Protein AF-A0A0W0WI19-F1 (afdb_monomer)

pLDDT: mean 70.34, std 19.77, range [25.14, 98.31]

Foldseek 3Di:
DAFDFDKFKAWFADDPVVCLVFFFAQAQAFAPVLLVLLVVLCVVAVVDPPHDLVVSLVSLVVCLVSCLVGGAVVSNVVSVPDDSVCVNVSSQCNNPPDDDPDPDDDDPVNCVVVCVRYDDDQDPNHWDKTAPDQVLNLCPPPDPDADAKDKDPKIKMWIFTGRDWAFLQLLLVLVVCVVVVHDPVVSLVVQCVVCVVDDPVSSVVNSVVSVVCCVVPPDDSVRSVLVPGRMTIHNTGGSLRTFWMWIKMKIWHQDPQQWIFMDMATDPDIGTSPNHPDDPVVSVVVVVVVNVVNVVRVVPPPPDRPDTDDPTDRPPDD

Structure (mmCIF, N/CA/C/O backbone):
data_AF-A0A0W0WI19-F1
#
_entry.id   AF-A0A0W0WI19-F1
#
loop_
_atom_site.group_PDB
_atom_site.id
_atom_site.type_symbol
_atom_site.label_atom_id
_atom_site.label_alt_id
_atom_site.label_comp_id
_atom_site.label_asym_id
_atom_site.label_entity_id
_atom_site.label_seq_id
_atom_site.pdbx_PDB_ins_code
_atom_site.Cartn_x
_atom_site.Cartn_y
_atom_site.Cartn_z
_atom_site.occupancy
_atom_site.B_iso_or_equiv
_atom_site.auth_seq_id
_atom_site.auth_comp_id
_atom_site.auth_asym_id
_atom_site.auth_atom_id
_atom_site.pdbx_PDB_model_num
ATOM 1 N N . MET A 1 1 ? 12.497 -6.699 8.004 1.00 54.16 1 MET A N 1
ATOM 2 C CA . MET A 1 1 ? 12.157 -5.312 8.391 1.00 54.16 1 MET A CA 1
ATOM 3 C C . MET A 1 1 ? 12.205 -5.223 9.913 1.00 54.16 1 MET A C 1
ATOM 5 O O . MET A 1 1 ? 12.587 -6.204 10.544 1.00 54.16 1 MET A O 1
ATOM 9 N N . SER A 1 2 ? 11.907 -4.073 10.526 1.00 56.44 2 SER A N 1
ATOM 10 C CA . SER A 1 2 ? 11.858 -3.987 11.992 1.00 56.44 2 SER A CA 1
ATOM 11 C C . SER A 1 2 ? 10.541 -4.562 12.517 1.00 56.44 2 SER A C 1
ATOM 1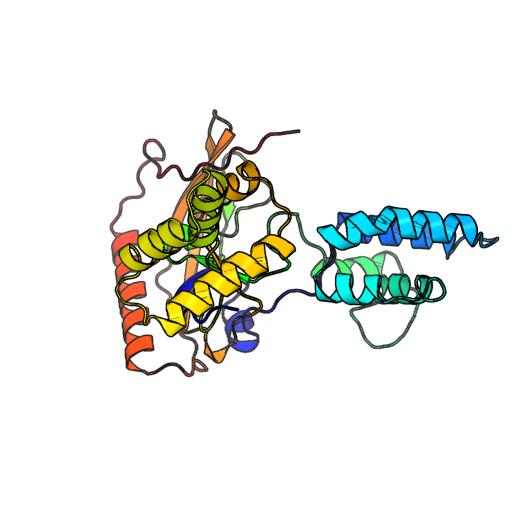3 O O . SER A 1 2 ? 9.507 -4.334 11.891 1.00 56.44 2 SER A O 1
ATOM 15 N N . PRO A 1 3 ? 10.528 -5.264 13.665 1.00 76.50 3 PRO A N 1
ATOM 16 C CA . PRO A 1 3 ? 9.284 -5.731 14.268 1.00 76.50 3 PRO A CA 1
ATOM 17 C C . PRO A 1 3 ? 8.463 -4.535 14.768 1.00 76.50 3 PRO A C 1
ATOM 19 O O . PRO A 1 3 ? 8.910 -3.826 15.668 1.00 76.50 3 PRO A O 1
ATOM 22 N N . ILE A 1 4 ? 7.269 -4.328 14.211 1.00 78.12 4 ILE A N 1
ATOM 23 C CA . ILE A 1 4 ? 6.364 -3.228 14.574 1.00 78.12 4 ILE A CA 1
ATOM 24 C C . ILE A 1 4 ? 5.328 -3.717 15.595 1.00 78.12 4 ILE A C 1
ATOM 26 O O . ILE A 1 4 ? 5.181 -3.115 16.657 1.00 78.12 4 ILE A O 1
ATOM 30 N N . GLY A 1 5 ? 4.636 -4.819 15.290 1.00 85.31 5 GLY A N 1
ATOM 31 C CA . GLY A 1 5 ? 3.654 -5.467 16.164 1.00 85.31 5 GLY A CA 1
ATOM 32 C C . GLY A 1 5 ? 2.483 -4.571 16.570 1.00 85.31 5 GLY A C 1
ATOM 33 O O . GLY A 1 5 ? 2.261 -4.362 17.764 1.00 85.31 5 GLY A O 1
ATOM 34 N N . ARG A 1 6 ? 1.745 -4.011 15.603 1.00 91.62 6 ARG A N 1
ATOM 35 C CA . ARG A 1 6 ? 0.620 -3.100 15.892 1.00 91.62 6 ARG A CA 1
ATOM 36 C C . ARG A 1 6 ? -0.498 -3.160 14.858 1.00 91.62 6 ARG A C 1
ATOM 38 O O . ARG A 1 6 ? -0.285 -3.587 13.731 1.00 91.62 6 ARG A O 1
ATOM 45 N N . ILE A 1 7 ? -1.652 -2.612 15.231 1.00 94.69 7 ILE A N 1
ATOM 46 C CA . ILE A 1 7 ? -2.745 -2.318 14.300 1.00 94.69 7 ILE A CA 1
ATOM 47 C C . ILE A 1 7 ? -2.439 -1.046 13.506 1.00 94.69 7 ILE A C 1
ATOM 49 O O . ILE A 1 7 ? -2.040 -0.022 14.077 1.00 94.69 7 ILE A O 1
ATOM 53 N N . CYS A 1 8 ? -2.663 -1.135 12.202 1.00 94.31 8 CYS A N 1
ATOM 54 C CA . CYS A 1 8 ? -2.553 -0.073 11.217 1.00 94.31 8 CYS A CA 1
ATOM 55 C C . CYS A 1 8 ? -3.766 -0.099 10.281 1.00 94.31 8 CYS A C 1
ATOM 57 O O . CYS A 1 8 ? -4.601 -1.006 10.336 1.00 94.31 8 CYS A O 1
ATOM 59 N N . PHE A 1 9 ? -3.857 0.910 9.421 1.00 94.25 9 PHE A N 1
ATOM 60 C CA . PHE A 1 9 ? -4.976 1.103 8.514 1.00 94.25 9 PHE A CA 1
ATOM 61 C C . PHE A 1 9 ? -4.490 1.365 7.098 1.00 94.25 9 PHE A C 1
ATOM 63 O O . PHE A 1 9 ? -3.544 2.123 6.898 1.00 94.25 9 PHE A O 1
ATOM 70 N N . ARG A 1 10 ? -5.153 0.774 6.109 1.00 92.25 10 ARG A N 1
ATOM 71 C CA . ARG A 1 10 ? -4.832 0.974 4.695 1.00 92.25 10 ARG A CA 1
ATOM 72 C C . ARG A 1 10 ? -6.083 1.312 3.912 1.00 92.25 10 ARG A C 1
ATOM 74 O O . ARG A 1 10 ? -7.044 0.554 3.943 1.00 92.25 10 ARG A O 1
ATOM 81 N N . GLY A 1 11 ? -6.050 2.423 3.194 1.00 89.94 11 GLY A N 1
ATOM 82 C CA . GLY A 1 11 ? -7.047 2.717 2.182 1.00 89.94 11 GLY A CA 1
ATOM 83 C C . GLY A 1 11 ? -6.732 1.985 0.874 1.00 89.94 11 GLY A C 1
ATOM 84 O O . GLY A 1 11 ? -5.582 1.990 0.440 1.00 89.94 11 GLY A O 1
ATOM 85 N N . ASP A 1 12 ? -7.717 1.328 0.265 1.00 89.00 12 ASP A N 1
ATOM 86 C CA . ASP A 1 12 ? -7.545 0.576 -0.988 1.00 89.00 12 ASP A CA 1
ATOM 87 C C . ASP A 1 12 ? -8.873 0.535 -1.770 1.00 89.00 12 ASP A C 1
ATOM 89 O O . ASP A 1 12 ? -9.957 0.684 -1.195 1.00 89.00 12 ASP A O 1
ATOM 93 N N . ASP A 1 13 ? -8.805 0.377 -3.087 1.00 86.38 13 ASP A N 1
ATOM 94 C CA . ASP A 1 13 ? -9.967 0.325 -3.984 1.00 86.38 13 ASP A CA 1
ATOM 95 C C . ASP A 1 13 ? -10.446 -1.112 -4.253 1.00 86.38 13 ASP A C 1
ATOM 97 O O . ASP A 1 13 ? -11.597 -1.342 -4.643 1.00 86.38 13 ASP A O 1
ATOM 101 N N . ARG A 1 14 ? -9.593 -2.106 -3.989 1.00 86.81 14 ARG A N 1
ATOM 102 C CA . ARG A 1 14 ? -9.942 -3.520 -4.127 1.00 86.81 14 ARG A CA 1
ATOM 103 C C . ARG A 1 14 ? -10.967 -3.923 -3.075 1.00 86.81 14 ARG A C 1
ATOM 105 O O . ARG A 1 14 ? -10.978 -3.420 -1.954 1.00 86.81 14 ARG A O 1
ATOM 112 N N . LYS A 1 15 ? -11.825 -4.878 -3.439 1.00 90.19 15 LYS A N 1
ATOM 113 C CA . LYS A 1 15 ? -12.908 -5.372 -2.579 1.00 90.19 15 LYS A CA 1
ATOM 114 C C . LYS A 1 15 ? -12.385 -6.281 -1.457 1.00 90.19 15 LYS A C 1
ATOM 116 O O . LYS A 1 15 ? -11.462 -7.062 -1.715 1.00 90.19 15 LYS A O 1
ATOM 121 N N . PRO A 1 16 ? -13.052 -6.310 -0.287 1.00 94.50 16 PRO A N 1
ATOM 122 C CA . PRO A 1 16 ? -12.628 -7.123 0.850 1.00 94.50 16 PRO A CA 1
ATOM 123 C C . PRO A 1 16 ? -12.493 -8.602 0.518 1.00 94.50 16 PRO A C 1
ATOM 125 O O . PRO A 1 16 ? -11.492 -9.209 0.859 1.00 94.50 16 PRO A O 1
ATOM 128 N N . LYS A 1 17 ? -13.422 -9.163 -0.266 1.00 91.50 17 LYS A N 1
ATOM 129 C CA . LYS A 1 17 ? -13.344 -10.558 -0.729 1.00 91.50 17 LYS A CA 1
ATOM 130 C C . LYS A 1 17 ? -12.025 -10.892 -1.441 1.00 91.50 17 LYS A C 1
ATOM 132 O O . LYS A 1 17 ? -11.540 -12.008 -1.324 1.00 91.50 17 LYS A O 1
ATOM 137 N N . THR A 1 18 ? -11.470 -9.958 -2.211 1.00 87.06 18 THR A N 1
ATOM 138 C CA . THR A 1 18 ? -10.184 -10.164 -2.885 1.00 87.06 18 THR A CA 1
ATOM 139 C C . THR A 1 18 ? -9.054 -10.098 -1.867 1.00 87.06 18 THR A C 1
ATOM 141 O O . THR A 1 18 ? -8.278 -11.039 -1.757 1.00 87.06 18 THR A O 1
ATOM 144 N N . ILE A 1 19 ? -9.012 -9.020 -1.085 1.00 91.50 19 ILE A N 1
ATOM 145 C CA . ILE A 1 19 ? -7.927 -8.740 -0.144 1.00 91.50 19 ILE A CA 1
ATOM 146 C C . ILE A 1 19 ? -7.860 -9.750 1.006 1.00 91.50 19 ILE A C 1
ATOM 148 O O . ILE A 1 19 ? -6.771 -10.160 1.385 1.00 91.50 19 ILE A O 1
ATOM 152 N N . PHE A 1 20 ? -8.994 -10.200 1.538 1.00 94.44 20 PHE A N 1
ATOM 153 C CA . PHE A 1 20 ? -9.031 -11.220 2.589 1.00 94.44 20 PHE A CA 1
ATOM 154 C C . PHE A 1 20 ? -8.484 -12.563 2.107 1.00 94.44 20 PHE A C 1
ATOM 156 O O . PHE A 1 20 ? -7.899 -13.284 2.900 1.00 94.44 20 PHE A O 1
ATOM 163 N N . ASN A 1 21 ? -8.599 -12.872 0.813 1.00 86.75 21 ASN A N 1
ATOM 164 C CA . ASN A 1 21 ? -8.062 -14.113 0.261 1.00 86.75 21 ASN A CA 1
ATOM 165 C C . ASN A 1 21 ? -6.568 -14.012 -0.067 1.00 86.75 21 ASN A C 1
ATOM 167 O O . ASN A 1 21 ? -5.838 -14.980 0.115 1.00 86.75 21 ASN A O 1
ATOM 171 N N . THR A 1 22 ? -6.121 -12.871 -0.598 1.00 85.06 22 THR A N 1
ATOM 172 C CA . THR A 1 22 ? -4.758 -12.725 -1.138 1.00 85.06 22 THR A CA 1
ATOM 173 C C . THR A 1 22 ? -3.793 -12.019 -0.196 1.00 85.06 22 THR A C 1
ATOM 175 O O . THR A 1 22 ? -2.592 -12.044 -0.422 1.00 85.06 22 THR A O 1
ATOM 178 N N . GLY A 1 23 ? -4.294 -11.324 0.822 1.00 89.88 23 GLY A N 1
ATOM 179 C CA . GLY A 1 23 ? -3.497 -10.349 1.552 1.00 89.88 23 GLY A CA 1
ATOM 180 C C . GLY A 1 23 ? -3.194 -9.093 0.724 1.00 89.88 23 GLY A C 1
ATOM 181 O O . GLY A 1 23 ? -3.734 -8.876 -0.371 1.00 89.88 23 GLY A O 1
ATOM 182 N N . PHE A 1 24 ? -2.302 -8.260 1.257 1.00 87.38 24 PHE A N 1
ATOM 183 C CA . PHE A 1 24 ? -1.645 -7.194 0.510 1.00 87.38 24 PHE A CA 1
ATOM 184 C C . PHE A 1 24 ? -0.260 -7.658 0.088 1.00 87.38 24 PHE A C 1
ATOM 186 O O . PHE A 1 24 ? 0.666 -7.713 0.893 1.00 87.38 24 PHE A O 1
ATOM 193 N N . GLU A 1 25 ? -0.112 -7.948 -1.192 1.00 77.62 25 GLU A N 1
ATOM 194 C CA . GLU A 1 25 ? 1.170 -8.310 -1.775 1.00 77.62 25 GLU A CA 1
ATOM 195 C C . GLU A 1 25 ? 1.777 -7.116 -2.511 1.00 77.62 25 GLU A C 1
ATOM 197 O O . GLU A 1 25 ? 1.066 -6.278 -3.084 1.00 77.62 25 GLU A O 1
ATOM 202 N N . LYS A 1 26 ? 3.111 -7.056 -2.506 1.00 62.69 26 LYS A N 1
ATOM 203 C CA . LYS A 1 26 ? 3.873 -6.238 -3.444 1.00 62.69 26 LYS A CA 1
ATOM 204 C C . LYS A 1 26 ? 3.482 -6.661 -4.857 1.00 62.69 26 LYS A C 1
ATOM 206 O O . LYS A 1 26 ? 3.484 -7.848 -5.170 1.00 62.69 26 LYS A O 1
ATOM 211 N N . ARG A 1 27 ? 3.148 -5.699 -5.712 1.00 53.94 27 ARG A N 1
ATOM 212 C CA . ARG A 1 27 ? 2.806 -6.004 -7.100 1.00 53.94 27 ARG A CA 1
ATOM 213 C C . ARG A 1 27 ? 4.102 -6.164 -7.911 1.00 53.94 27 ARG A C 1
ATOM 215 O O . ARG A 1 27 ? 4.993 -5.319 -7.832 1.00 53.94 27 ARG A O 1
ATOM 222 N N . GLU A 1 28 ? 4.222 -7.240 -8.687 1.00 52.12 28 GLU A N 1
ATOM 223 C CA . GLU A 1 28 ? 5.238 -7.348 -9.743 1.00 52.12 28 GLU A CA 1
ATOM 224 C C . GLU A 1 28 ? 4.802 -6.465 -10.908 1.00 52.12 28 GLU A C 1
ATOM 226 O O . GLU A 1 28 ? 4.091 -6.901 -11.808 1.00 52.12 28 GLU A O 1
ATOM 231 N N . VAL A 1 29 ? 5.127 -5.178 -10.828 1.00 64.06 29 VAL A N 1
ATOM 232 C CA . VAL A 1 29 ? 4.644 -4.190 -11.789 1.00 64.06 29 VAL A CA 1
ATOM 233 C C . VAL A 1 29 ? 5.810 -3.330 -12.242 1.00 64.06 29 VAL A C 1
ATOM 235 O O . VAL A 1 29 ? 6.643 -2.903 -11.441 1.00 64.06 29 VAL A O 1
ATOM 238 N N . ILE A 1 30 ? 5.862 -3.131 -13.552 1.00 63.88 30 ILE A N 1
ATOM 239 C CA . ILE A 1 30 ? 6.599 -2.048 -14.183 1.00 63.88 30 ILE A CA 1
ATOM 240 C C . ILE A 1 30 ? 5.620 -0.899 -14.448 1.00 63.88 30 ILE A C 1
ATOM 242 O O . ILE A 1 30 ? 4.450 -1.150 -14.740 1.00 63.88 30 ILE A O 1
ATOM 246 N N . SER A 1 31 ? 6.065 0.351 -14.332 1.00 63.44 31 SER A N 1
ATOM 247 C CA . SER A 1 31 ? 5.222 1.513 -14.650 1.00 63.44 31 SER A CA 1
ATOM 248 C C . SER A 1 31 ? 4.759 1.493 -16.116 1.00 63.44 31 SER A C 1
ATOM 250 O O . SER A 1 31 ? 5.389 0.860 -16.966 1.00 63.44 31 SER A O 1
ATOM 252 N N . GLU A 1 32 ? 3.695 2.235 -16.445 1.00 64.50 32 GLU A N 1
ATOM 253 C CA . GLU A 1 32 ? 3.280 2.454 -17.845 1.00 64.50 32 GLU A CA 1
ATOM 254 C C . GLU A 1 32 ? 4.414 3.049 -18.683 1.00 64.50 32 GLU A C 1
ATOM 256 O O . GLU A 1 32 ? 4.696 2.575 -19.779 1.00 64.50 32 GLU A O 1
ATOM 261 N N . ARG A 1 33 ? 5.157 4.001 -18.107 1.00 70.56 33 ARG A N 1
ATOM 262 C CA . ARG A 1 33 ? 6.328 4.621 -18.735 1.00 70.56 33 ARG A CA 1
ATOM 263 C C . ARG A 1 33 ? 7.410 3.594 -19.078 1.00 70.56 33 ARG A C 1
ATOM 265 O O . ARG A 1 33 ? 7.941 3.607 -20.189 1.00 70.56 33 ARG A O 1
ATOM 272 N N . LEU A 1 34 ? 7.742 2.703 -18.144 1.00 76.12 34 LEU A N 1
ATOM 273 C CA . LEU A 1 34 ? 8.723 1.644 -18.372 1.00 76.12 34 LEU A CA 1
ATOM 274 C C . LEU A 1 34 ? 8.194 0.605 -19.368 1.00 76.12 34 LEU A C 1
ATOM 276 O O . LEU A 1 34 ? 8.941 0.173 -20.244 1.00 76.12 34 LEU A O 1
ATOM 280 N N . PHE A 1 35 ? 6.911 0.249 -19.292 1.00 76.69 35 PHE A N 1
ATOM 281 C CA . PHE A 1 35 ? 6.267 -0.659 -20.242 1.00 76.69 35 PHE A CA 1
ATOM 282 C C . PHE A 1 35 ? 6.320 -0.123 -21.674 1.00 76.69 35 PHE A C 1
ATOM 284 O O . PHE A 1 35 ? 6.763 -0.832 -22.581 1.00 76.69 35 PHE A O 1
ATOM 291 N N . ASP A 1 36 ? 5.954 1.140 -21.876 1.00 78.50 36 ASP A N 1
ATOM 292 C CA . ASP A 1 36 ? 5.996 1.790 -23.184 1.00 78.50 36 ASP A CA 1
ATOM 293 C C . ASP A 1 36 ? 7.419 1.868 -23.725 1.00 78.50 36 ASP A C 1
ATOM 295 O O . ASP A 1 36 ? 7.655 1.613 -24.911 1.00 78.50 36 ASP A O 1
ATOM 299 N N . LYS A 1 37 ? 8.392 2.139 -22.851 1.00 84.75 37 LYS A N 1
ATOM 300 C CA . LYS A 1 37 ? 9.797 2.165 -23.244 1.00 84.75 37 LYS A CA 1
ATOM 301 C C . LYS A 1 37 ? 10.312 0.783 -23.648 1.00 84.75 37 LYS A C 1
ATOM 303 O O . LYS A 1 37 ? 10.988 0.658 -24.669 1.00 84.75 37 LYS A O 1
ATOM 308 N N . ILE A 1 38 ? 9.947 -0.262 -22.906 1.00 84.56 38 ILE A N 1
ATOM 309 C CA . ILE A 1 38 ? 10.262 -1.655 -23.253 1.00 84.56 38 ILE A CA 1
ATOM 310 C C . ILE A 1 38 ? 9.608 -2.033 -24.591 1.00 84.56 38 ILE A C 1
ATOM 312 O O . ILE A 1 38 ? 10.269 -2.616 -25.454 1.00 84.56 38 ILE A O 1
ATOM 316 N N . LYS A 1 39 ? 8.343 -1.647 -24.811 1.00 83.69 39 LYS A N 1
ATOM 317 C CA . LYS A 1 39 ? 7.623 -1.870 -26.075 1.00 83.69 39 LYS A CA 1
ATOM 318 C C . LYS A 1 39 ? 8.303 -1.158 -27.248 1.00 83.69 39 LYS A C 1
ATOM 320 O O . LYS A 1 39 ? 8.447 -1.755 -28.317 1.00 83.69 39 LYS A O 1
ATOM 325 N N . GLN A 1 40 ? 8.747 0.085 -27.048 1.00 87.00 40 GLN A N 1
ATOM 326 C CA . GLN A 1 40 ? 9.498 0.855 -28.041 1.00 87.00 40 GLN A CA 1
ATOM 327 C C . GLN A 1 40 ? 10.784 0.121 -28.440 1.00 87.00 40 GLN A C 1
ATOM 329 O O . GLN A 1 40 ? 10.981 -0.143 -29.623 1.00 87.00 40 GLN A O 1
ATOM 334 N N . ILE A 1 41 ? 11.612 -0.272 -27.467 1.00 86.62 41 ILE A N 1
ATOM 335 C CA . ILE A 1 41 ? 12.887 -0.969 -27.713 1.00 86.62 41 ILE A CA 1
ATOM 336 C C . ILE A 1 41 ? 12.661 -2.285 -28.450 1.00 86.62 41 ILE A C 1
ATOM 338 O O . ILE A 1 41 ? 13.364 -2.594 -29.413 1.00 86.62 41 ILE A O 1
ATOM 342 N N . TYR A 1 42 ? 11.656 -3.052 -28.028 1.00 83.94 42 TYR A N 1
ATOM 343 C CA . TYR A 1 42 ? 11.323 -4.319 -28.665 1.00 83.94 42 TYR A CA 1
ATOM 344 C C . TYR A 1 42 ? 10.926 -4.129 -30.134 1.00 83.94 42 TYR A C 1
ATOM 346 O O . TYR A 1 42 ? 11.414 -4.839 -31.016 1.00 83.94 42 TYR A O 1
ATOM 354 N N . LYS A 1 43 ? 10.099 -3.122 -30.424 1.00 83.75 43 LYS A N 1
ATOM 355 C CA . LYS A 1 43 ? 9.708 -2.787 -31.796 1.00 83.75 43 LYS A CA 1
ATOM 356 C C . LYS A 1 43 ? 10.889 -2.283 -32.629 1.00 83.75 43 LYS A C 1
ATOM 358 O O . LYS A 1 43 ? 11.039 -2.700 -33.770 1.00 83.75 43 LYS A O 1
ATOM 363 N N . GLU A 1 44 ? 11.705 -1.387 -32.078 1.00 85.69 44 GLU A N 1
ATOM 364 C CA . GLU A 1 44 ? 12.792 -0.708 -32.795 1.00 85.69 44 GLU A CA 1
ATOM 365 C C . GLU A 1 44 ? 14.001 -1.591 -33.068 1.00 85.69 44 GLU A C 1
ATOM 367 O O . GLU A 1 44 ? 14.702 -1.343 -34.050 1.00 85.69 44 GLU A O 1
ATOM 372 N N . HIS A 1 45 ? 14.250 -2.587 -32.217 1.00 83.25 45 HIS A N 1
ATOM 373 C CA . HIS A 1 45 ? 15.464 -3.390 -32.292 1.00 83.25 45 HIS A CA 1
ATOM 374 C C . HIS A 1 45 ? 15.213 -4.872 -32.506 1.00 83.25 45 HIS A C 1
ATOM 376 O O . HIS A 1 45 ? 16.002 -5.478 -33.209 1.00 83.25 45 HIS A O 1
ATOM 382 N N . ILE A 1 46 ? 14.164 -5.470 -31.934 1.00 78.69 46 ILE A N 1
ATOM 383 C CA . ILE A 1 46 ? 13.957 -6.928 -32.004 1.00 78.69 46 ILE A CA 1
ATOM 384 C C . ILE A 1 46 ? 13.082 -7.304 -33.211 1.00 78.69 46 ILE A C 1
ATOM 386 O O . ILE A 1 46 ? 13.330 -8.309 -33.874 1.00 78.69 46 ILE A O 1
ATOM 390 N N . GLN A 1 47 ? 12.076 -6.487 -33.539 1.00 77.50 47 GLN A N 1
ATOM 391 C CA . GLN A 1 47 ? 11.168 -6.755 -34.664 1.00 77.50 47 GLN A CA 1
ATOM 392 C C . GLN A 1 47 ? 11.657 -6.215 -36.017 1.00 77.50 47 GLN A C 1
ATOM 394 O O . GLN A 1 47 ? 11.172 -6.647 -37.064 1.00 77.50 47 GLN A O 1
ATOM 399 N N . THR A 1 48 ? 12.594 -5.271 -36.023 1.00 74.31 48 THR A N 1
ATOM 400 C CA . THR A 1 48 ? 13.166 -4.683 -37.241 1.00 74.31 48 THR A CA 1
ATOM 401 C C . THR A 1 48 ? 14.368 -5.495 -37.723 1.00 74.31 48 THR A C 1
ATOM 403 O O . THR A 1 48 ? 15.155 -6.023 -36.941 1.00 74.31 48 THR A O 1
ATOM 406 N N . GLN A 1 49 ? 14.517 -5.609 -39.044 1.00 74.88 49 GLN A N 1
ATOM 407 C CA . GLN A 1 49 ? 15.682 -6.227 -39.677 1.00 74.88 49 GLN A CA 1
ATOM 408 C C . GLN A 1 49 ? 16.407 -5.194 -40.550 1.00 74.88 49 GLN A C 1
ATOM 410 O O . GLN A 1 49 ? 15.733 -4.433 -41.252 1.00 74.88 49 GLN A O 1
ATOM 415 N N . PRO A 1 50 ? 17.754 -5.181 -40.561 1.00 83.62 50 PRO A N 1
ATOM 416 C CA . PRO A 1 50 ? 18.655 -6.076 -39.822 1.00 83.62 50 PRO A CA 1
ATOM 417 C C . PRO A 1 50 ? 18.782 -5.730 -38.325 1.00 83.62 50 PRO A C 1
ATOM 419 O O . PRO A 1 50 ? 18.791 -4.558 -37.957 1.00 83.62 50 PRO A O 1
ATOM 422 N N . PHE A 1 51 ? 18.931 -6.753 -37.472 1.00 82.56 51 PHE A N 1
ATOM 423 C CA . PHE A 1 51 ? 19.222 -6.572 -36.042 1.00 82.56 51 PHE A CA 1
ATOM 424 C C . PHE A 1 51 ? 20.579 -5.879 -35.844 1.00 82.56 51 PHE A C 1
ATOM 426 O O . PHE A 1 51 ? 21.595 -6.323 -36.384 1.00 82.56 51 PHE A O 1
ATOM 433 N N . GLU A 1 52 ? 20.613 -4.818 -35.035 1.00 86.50 52 GLU A N 1
ATOM 434 C CA . GLU A 1 52 ? 21.829 -4.057 -34.731 1.00 86.50 52 GLU A CA 1
ATOM 435 C C . GLU A 1 52 ? 22.213 -4.173 -33.238 1.00 86.50 52 GLU A C 1
ATOM 437 O O . GLU A 1 52 ? 21.788 -3.341 -32.427 1.00 86.50 52 GLU A O 1
ATOM 442 N N . PRO A 1 53 ? 23.072 -5.143 -32.851 1.00 84.12 53 PRO A N 1
ATOM 443 C CA . PRO A 1 53 ? 23.368 -5.446 -31.446 1.00 84.12 53 PRO A CA 1
ATOM 444 C C . PRO A 1 53 ? 23.876 -4.248 -30.636 1.00 84.12 53 PRO A C 1
ATOM 446 O O . PRO A 1 53 ? 23.482 -4.054 -29.493 1.00 84.12 53 PRO A O 1
ATOM 449 N N . LYS A 1 54 ? 24.727 -3.402 -31.233 1.00 87.12 54 LYS A N 1
ATOM 450 C CA . LYS A 1 54 ? 25.294 -2.228 -30.546 1.00 87.12 54 LYS A CA 1
ATOM 451 C C . LYS A 1 54 ? 24.234 -1.184 -30.197 1.00 87.12 54 LYS A C 1
ATOM 453 O O . LYS A 1 54 ? 24.315 -0.574 -29.137 1.00 87.12 54 LYS A O 1
ATOM 458 N N . LYS A 1 55 ? 23.256 -0.969 -31.085 1.00 88.25 55 LYS A N 1
ATOM 459 C CA . LYS A 1 55 ? 22.144 -0.046 -30.821 1.00 88.25 55 LYS A CA 1
ATOM 460 C C . LYS A 1 55 ? 21.199 -0.629 -29.774 1.00 88.25 55 LYS A C 1
ATOM 462 O O . LYS A 1 55 ? 20.784 0.102 -28.886 1.00 88.25 55 LYS A O 1
ATOM 467 N N . PHE A 1 56 ? 20.939 -1.936 -29.842 1.00 86.75 56 PHE A N 1
ATOM 468 C CA . PHE A 1 56 ? 20.126 -2.638 -28.852 1.00 86.75 56 PHE A CA 1
ATOM 469 C C . PHE A 1 56 ? 20.728 -2.559 -27.442 1.00 86.75 56 PHE A C 1
ATOM 471 O O . PHE A 1 56 ? 20.034 -2.154 -26.518 1.00 86.75 56 PHE A O 1
ATOM 478 N N . ILE A 1 57 ? 22.022 -2.867 -27.278 1.00 85.69 57 ILE A N 1
ATOM 479 C CA . ILE A 1 57 ? 22.701 -2.787 -25.972 1.00 85.69 57 ILE A CA 1
ATOM 480 C C . ILE A 1 57 ? 22.609 -1.371 -25.403 1.00 85.69 57 ILE A C 1
ATOM 482 O O . ILE A 1 57 ? 22.222 -1.208 -24.251 1.00 85.69 57 ILE A O 1
ATOM 486 N N . LYS A 1 58 ? 22.872 -0.347 -26.225 1.00 88.75 58 LYS A N 1
ATOM 487 C CA . LYS A 1 58 ? 22.747 1.048 -25.796 1.00 88.75 58 LYS A CA 1
ATOM 488 C C . LYS A 1 58 ? 21.321 1.385 -25.342 1.00 88.75 58 LYS A C 1
ATOM 490 O O . LYS A 1 58 ? 21.142 1.964 -24.281 1.00 88.75 58 LYS A O 1
ATOM 495 N N . ALA A 1 59 ? 20.307 0.974 -26.103 1.00 87.75 59 ALA A N 1
ATOM 496 C CA . ALA A 1 59 ? 18.913 1.198 -25.730 1.00 87.75 59 ALA A CA 1
ATOM 497 C C . ALA A 1 59 ? 18.534 0.486 -24.416 1.00 87.75 59 ALA A C 1
ATOM 499 O O . ALA A 1 59 ? 17.726 1.002 -23.646 1.00 87.75 59 ALA A O 1
ATOM 500 N N . VAL A 1 60 ? 19.127 -0.680 -24.137 1.00 86.12 60 VAL A N 1
ATOM 501 C CA . VAL A 1 60 ? 18.950 -1.390 -22.862 1.00 86.12 60 VAL A CA 1
ATOM 502 C C . VAL A 1 60 ? 19.665 -0.682 -21.705 1.00 86.12 60 VAL A C 1
ATOM 504 O O . VAL A 1 60 ? 19.122 -0.607 -20.603 1.00 86.12 60 VAL A O 1
ATOM 507 N N . GLU A 1 61 ? 20.861 -0.137 -21.931 1.00 86.12 61 GLU A N 1
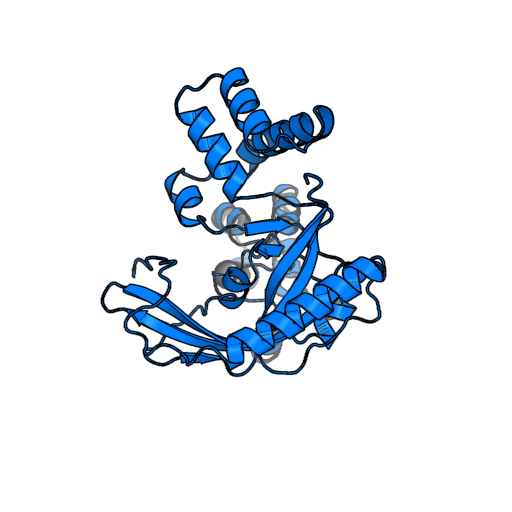ATOM 508 C CA . GLU A 1 61 ? 21.554 0.696 -20.940 1.00 86.12 61 GLU A CA 1
ATOM 509 C C . GLU A 1 61 ? 20.738 1.949 -20.601 1.00 86.12 61 GLU A C 1
ATOM 511 O O . GLU A 1 61 ? 20.574 2.264 -19.421 1.00 86.12 61 GLU A O 1
ATOM 516 N N . ASP A 1 62 ? 20.140 2.587 -21.611 1.00 84.62 62 ASP A N 1
ATOM 517 C CA . ASP A 1 62 ? 19.309 3.787 -21.460 1.00 84.62 62 ASP A CA 1
ATOM 518 C C . ASP A 1 62 ? 18.050 3.540 -20.6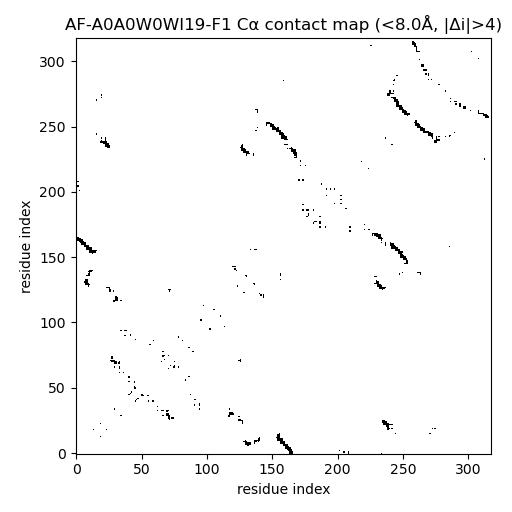02 1.00 84.62 62 ASP A C 1
ATOM 520 O O . ASP A 1 62 ? 17.511 4.475 -20.011 1.00 84.62 62 ASP A O 1
ATOM 524 N N . ILE A 1 63 ? 17.569 2.293 -20.488 1.00 87.31 63 ILE A N 1
ATOM 525 C CA . ILE A 1 63 ? 16.434 1.962 -19.606 1.00 87.31 63 ILE A CA 1
ATOM 526 C C . ILE A 1 63 ? 16.847 1.476 -18.225 1.00 87.31 63 ILE A C 1
ATOM 528 O O . ILE A 1 63 ? 15.968 1.226 -17.406 1.00 87.31 63 ILE A O 1
ATOM 532 N N . ARG A 1 64 ? 18.140 1.350 -17.914 1.00 85.19 64 ARG A N 1
ATOM 533 C CA . ARG A 1 64 ? 18.587 0.867 -16.597 1.00 85.19 64 ARG A CA 1
ATOM 534 C C . ARG A 1 64 ? 18.105 1.769 -15.458 1.00 85.19 64 ARG A C 1
ATOM 536 O O . ARG A 1 64 ? 17.660 1.266 -14.428 1.00 85.19 64 ARG A O 1
ATOM 543 N N . GLU A 1 65 ? 18.154 3.083 -15.655 1.00 78.69 65 GLU A N 1
ATOM 544 C CA . GLU A 1 65 ? 17.650 4.068 -14.686 1.00 78.69 65 GLU A CA 1
ATOM 545 C C . GLU A 1 65 ? 16.126 3.988 -14.536 1.00 78.69 65 GLU A C 1
ATOM 547 O O . GLU A 1 65 ? 15.596 4.049 -13.423 1.00 78.69 65 GLU A O 1
ATOM 552 N N . LEU A 1 66 ? 15.420 3.768 -15.650 1.00 77.25 66 LEU A N 1
ATOM 553 C CA . LEU A 1 66 ? 13.979 3.533 -15.650 1.00 77.25 66 LEU A CA 1
ATOM 554 C C . LEU A 1 66 ? 13.640 2.234 -14.919 1.00 77.25 66 LEU A C 1
ATOM 556 O O . LEU A 1 66 ? 12.756 2.237 -14.084 1.00 77.25 66 LEU A O 1
ATOM 560 N N . VAL A 1 67 ? 14.363 1.136 -15.141 1.00 79.00 67 VAL A N 1
ATOM 561 C CA . VAL A 1 67 ? 14.142 -0.116 -14.402 1.00 79.00 67 VAL A CA 1
ATOM 562 C C . VAL A 1 67 ? 14.327 0.103 -12.901 1.00 79.00 67 VAL A C 1
ATOM 564 O O . VAL A 1 67 ? 13.479 -0.323 -12.124 1.00 79.00 67 VAL A O 1
ATOM 567 N N . ALA A 1 68 ? 15.383 0.803 -12.482 1.00 71.44 68 ALA A N 1
ATOM 568 C CA . ALA A 1 68 ? 15.648 1.060 -11.067 1.00 71.44 68 ALA A CA 1
ATOM 569 C C . ALA A 1 68 ? 14.533 1.860 -10.363 1.00 71.44 68 ALA A C 1
ATOM 571 O O . ALA A 1 68 ? 14.255 1.610 -9.190 1.00 71.44 68 ALA A O 1
ATOM 572 N N . SER A 1 69 ? 13.905 2.802 -11.072 1.00 61.41 69 SER A N 1
ATOM 573 C CA . SER A 1 69 ? 12.866 3.692 -10.530 1.00 61.41 69 SER A CA 1
ATOM 574 C C . SER A 1 69 ? 11.440 3.167 -10.724 1.00 61.41 69 SER A C 1
ATOM 576 O O . SER A 1 69 ? 10.598 3.334 -9.844 1.00 61.41 69 SER A O 1
ATOM 578 N N . ASP A 1 70 ? 11.180 2.478 -11.834 1.00 67.69 70 ASP A N 1
ATOM 579 C CA . ASP A 1 70 ? 9.832 2.160 -12.307 1.00 67.69 70 ASP A CA 1
ATOM 580 C C . ASP A 1 70 ? 9.506 0.664 -12.289 1.00 67.69 70 ASP A C 1
ATOM 582 O O . ASP A 1 70 ? 8.389 0.286 -12.646 1.00 67.69 70 ASP A O 1
ATOM 586 N N . ALA A 1 71 ? 10.447 -0.202 -11.906 1.00 69.75 71 ALA A N 1
ATOM 587 C CA . ALA A 1 71 ? 10.194 -1.627 -11.725 1.00 69.75 71 ALA A CA 1
ATOM 588 C C . ALA A 1 71 ? 10.118 -2.013 -10.244 1.00 69.75 71 ALA A C 1
ATOM 590 O O . ALA A 1 71 ? 10.625 -1.341 -9.341 1.00 69.75 71 ALA A O 1
ATOM 591 N N . SER A 1 72 ? 9.504 -3.163 -9.982 1.00 62.41 72 SER A N 1
ATOM 592 C CA . SER A 1 72 ? 9.547 -3.790 -8.665 1.00 62.41 72 SER A CA 1
ATOM 593 C C . SER A 1 72 ? 10.996 -4.149 -8.282 1.00 62.41 72 SER A C 1
ATOM 595 O O . SER A 1 72 ? 11.794 -4.535 -9.132 1.00 62.41 72 SER A O 1
ATOM 597 N N . PHE A 1 73 ? 11.345 -4.101 -6.988 1.00 60.31 73 PHE A N 1
ATOM 598 C CA . PHE A 1 73 ? 12.709 -4.441 -6.534 1.00 60.31 73 PHE A CA 1
ATOM 599 C C . PHE A 1 73 ? 13.207 -5.819 -7.014 1.00 60.31 73 PHE A C 1
ATOM 601 O O . PHE A 1 73 ? 14.398 -5.984 -7.253 1.00 60.31 73 PHE A O 1
ATOM 608 N N . ASP A 1 74 ? 12.317 -6.802 -7.187 1.00 62.50 74 ASP A N 1
ATOM 609 C CA . ASP A 1 74 ? 12.727 -8.145 -7.618 1.00 62.50 74 ASP A CA 1
ATOM 610 C C . ASP A 1 74 ? 13.075 -8.145 -9.110 1.00 62.50 74 ASP A C 1
ATOM 612 O O . ASP A 1 74 ? 14.059 -8.762 -9.506 1.00 62.50 74 ASP A O 1
ATOM 616 N N . LEU A 1 75 ? 12.351 -7.360 -9.917 1.00 71.69 75 LEU A N 1
ATOM 617 C CA . LEU A 1 75 ? 12.691 -7.110 -11.317 1.00 71.69 75 LEU A CA 1
ATOM 618 C C . LEU A 1 75 ? 13.974 -6.288 -11.463 1.00 71.69 75 LEU A C 1
ATOM 620 O O . LEU A 1 75 ? 14.760 -6.565 -12.363 1.00 71.69 75 LEU A O 1
ATOM 624 N N . VAL A 1 76 ? 14.227 -5.328 -10.566 1.00 72.06 76 VAL A N 1
ATOM 625 C CA . VAL A 1 76 ? 15.507 -4.597 -10.511 1.00 72.06 76 VAL A CA 1
ATOM 626 C C . VAL A 1 76 ? 16.661 -5.553 -10.216 1.00 72.06 76 VAL A C 1
ATOM 628 O O . VAL A 1 76 ? 17.690 -5.500 -10.891 1.00 72.06 76 VAL A O 1
ATOM 631 N N . GLN A 1 77 ? 16.499 -6.444 -9.233 1.00 74.06 77 GLN A N 1
ATOM 632 C CA . GLN A 1 77 ? 17.496 -7.464 -8.900 1.00 74.06 77 GLN A CA 1
ATOM 633 C C . GLN A 1 77 ? 17.696 -8.453 -10.049 1.00 74.06 77 GLN A C 1
ATOM 635 O O . GLN A 1 77 ? 18.837 -8.766 -10.381 1.00 74.06 77 GLN A O 1
ATOM 640 N N . GLU A 1 78 ? 16.617 -8.925 -10.679 1.00 80.38 78 GLU A N 1
ATOM 641 C CA . GLU A 1 78 ? 16.697 -9.786 -11.860 1.00 80.38 78 GLU A CA 1
ATOM 642 C C . GLU A 1 78 ? 17.485 -9.079 -12.967 1.00 80.38 78 GLU A C 1
ATOM 644 O O . GLU A 1 78 ? 18.509 -9.602 -13.398 1.00 80.38 78 GLU A O 1
ATOM 649 N N . PHE A 1 79 ? 17.077 -7.863 -13.345 1.00 82.06 79 PHE A N 1
ATOM 650 C CA . PHE A 1 79 ? 17.708 -7.070 -14.400 1.00 82.06 79 PHE A CA 1
ATOM 651 C C . PHE A 1 79 ? 19.191 -6.793 -14.133 1.00 82.06 79 PHE A C 1
ATOM 653 O O . PHE A 1 79 ? 20.016 -6.932 -15.032 1.00 82.06 79 PHE A O 1
ATOM 660 N N . SER A 1 80 ? 19.549 -6.459 -12.891 1.00 81.06 80 SER A N 1
ATOM 661 C CA . SER A 1 80 ? 20.936 -6.171 -12.491 1.00 81.06 80 SER A CA 1
ATOM 662 C C . SER A 1 80 ? 21.858 -7.389 -12.579 1.00 81.06 80 SER A C 1
ATOM 664 O O . SER A 1 80 ? 23.068 -7.231 -12.717 1.00 81.06 80 SER A O 1
ATOM 666 N N . ASN A 1 81 ? 21.291 -8.595 -12.500 1.00 84.44 81 ASN A N 1
ATOM 667 C CA . ASN A 1 81 ? 22.022 -9.857 -12.586 1.00 84.44 81 ASN A CA 1
ATOM 668 C C . ASN A 1 81 ? 21.994 -10.473 -13.996 1.00 84.44 81 ASN A C 1
ATOM 670 O O . ASN A 1 81 ? 22.578 -11.540 -14.205 1.00 84.44 81 ASN A O 1
ATOM 674 N N . LEU A 1 82 ? 21.319 -9.841 -14.965 1.00 82.12 82 LEU A N 1
ATOM 675 C CA . LEU A 1 82 ? 21.278 -10.340 -16.335 1.00 82.12 82 LEU A CA 1
ATOM 676 C C . LEU A 1 82 ? 22.637 -10.203 -17.013 1.00 82.12 82 LEU A C 1
ATOM 678 O O . LEU A 1 82 ? 23.320 -9.184 -16.927 1.00 82.12 82 LEU A O 1
ATOM 682 N N . ASN A 1 83 ? 22.984 -11.235 -17.774 1.00 81.56 83 ASN A N 1
ATOM 683 C CA . ASN A 1 83 ? 24.050 -11.141 -18.754 1.00 81.56 83 ASN A CA 1
ATOM 684 C C . ASN A 1 83 ? 23.555 -10.320 -19.961 1.00 81.56 83 ASN A C 1
ATOM 686 O O . ASN A 1 83 ? 22.393 -10.440 -20.355 1.00 81.56 83 ASN A O 1
ATOM 690 N N . GLU A 1 84 ? 24.443 -9.532 -20.573 1.00 75.31 84 GLU A N 1
ATOM 691 C CA . GLU A 1 84 ? 24.157 -8.695 -21.743 1.00 75.31 84 GLU A CA 1
ATOM 692 C C . GLU A 1 84 ? 23.503 -9.447 -22.911 1.00 75.31 84 GLU A C 1
ATOM 694 O O . GLU A 1 84 ? 22.690 -8.886 -23.644 1.00 75.31 84 GLU A O 1
ATOM 699 N N . PHE A 1 85 ? 23.771 -10.748 -23.032 1.00 73.31 85 PHE A N 1
ATOM 700 C CA . PHE A 1 85 ? 23.187 -11.606 -24.066 1.00 73.31 85 PHE A CA 1
ATOM 701 C C . PHE A 1 85 ? 21.751 -12.072 -23.776 1.00 73.31 85 PHE A C 1
ATOM 703 O O . PHE A 1 85 ? 21.147 -12.730 -24.618 1.00 73.31 85 PHE A O 1
ATOM 710 N N . VAL A 1 86 ? 21.198 -11.776 -22.596 1.00 81.38 86 VAL A N 1
ATOM 711 C CA . VAL A 1 86 ? 19.899 -12.310 -22.136 1.00 81.38 86 VAL A CA 1
ATOM 712 C C . VAL A 1 86 ? 18.829 -11.215 -22.025 1.00 81.38 86 VAL A C 1
ATOM 714 O O . VAL A 1 86 ? 17.661 -11.509 -21.767 1.00 81.38 86 VAL A O 1
ATOM 717 N N . TYR A 1 87 ? 19.179 -9.952 -22.294 1.00 80.25 87 TYR A N 1
ATOM 718 C CA . TYR A 1 87 ? 18.234 -8.835 -22.212 1.00 80.25 87 TYR A CA 1
ATOM 719 C C . TYR A 1 87 ? 17.023 -8.989 -23.135 1.00 80.25 87 TYR A C 1
ATOM 721 O O . TYR A 1 87 ? 15.914 -8.666 -22.726 1.00 80.25 87 TYR A O 1
ATOM 729 N N . GLU A 1 88 ? 17.194 -9.538 -24.339 1.00 77.00 88 GLU A N 1
ATOM 730 C CA . GLU A 1 88 ? 16.074 -9.817 -25.249 1.00 77.00 88 GLU A CA 1
ATOM 731 C C . GLU A 1 88 ? 15.041 -10.750 -24.600 1.00 77.00 88 GLU A C 1
ATOM 733 O O . GLU A 1 88 ? 13.843 -10.464 -24.608 1.00 77.00 88 GLU A O 1
ATOM 738 N N . GLY A 1 89 ? 15.513 -11.835 -23.979 1.00 76.50 89 GLY A N 1
ATOM 739 C CA . GLY A 1 89 ? 14.663 -12.796 -23.283 1.00 76.50 89 GLY A CA 1
ATOM 740 C C . GLY A 1 89 ? 13.944 -12.179 -22.087 1.00 76.50 89 GLY A C 1
ATOM 741 O O . GLY A 1 89 ? 12.781 -12.498 -21.844 1.00 76.50 89 GLY A O 1
ATOM 742 N N . TRP A 1 90 ? 14.596 -11.258 -21.375 1.00 81.69 90 TRP A N 1
ATOM 743 C CA . TRP A 1 90 ? 13.973 -10.528 -20.274 1.00 81.69 90 TRP A CA 1
ATOM 744 C C . TRP A 1 90 ? 12.920 -9.525 -20.758 1.00 81.69 90 TRP A C 1
ATOM 746 O O . TRP A 1 90 ? 11.803 -9.541 -20.251 1.00 81.69 90 TRP A O 1
ATOM 756 N N . LEU A 1 91 ? 13.208 -8.713 -21.782 1.00 78.75 91 LEU A N 1
ATOM 757 C CA . LEU A 1 91 ? 12.226 -7.780 -22.357 1.00 78.75 91 LEU A CA 1
ATOM 758 C C . LEU A 1 91 ? 11.008 -8.530 -22.902 1.00 78.75 91 LEU A C 1
ATOM 760 O O . LEU A 1 91 ? 9.873 -8.127 -22.657 1.00 78.75 91 LEU A O 1
ATOM 764 N N . ALA A 1 92 ? 11.235 -9.661 -23.577 1.00 71.25 92 ALA A N 1
ATOM 765 C CA . ALA A 1 92 ? 10.167 -10.556 -23.998 1.00 71.25 92 ALA A CA 1
ATOM 766 C C . ALA A 1 92 ? 9.384 -11.079 -22.784 1.00 71.25 92 ALA A C 1
ATOM 768 O O . ALA A 1 92 ? 8.164 -10.951 -22.745 1.00 71.25 92 ALA A O 1
ATOM 769 N N . LYS A 1 93 ? 10.058 -11.612 -21.757 1.00 72.62 93 LYS A N 1
ATOM 770 C CA . LYS A 1 93 ? 9.406 -12.085 -20.526 1.00 72.62 93 LYS A CA 1
ATOM 771 C C . LYS A 1 93 ? 8.490 -11.011 -19.938 1.00 72.62 93 LYS A C 1
ATOM 773 O O . LYS A 1 93 ? 7.347 -11.334 -19.656 1.00 72.62 93 LYS A O 1
ATOM 778 N N . ILE A 1 94 ? 8.954 -9.768 -19.826 1.00 72.31 94 ILE A N 1
ATOM 779 C CA . ILE A 1 94 ? 8.185 -8.635 -19.292 1.00 72.31 94 ILE A CA 1
ATOM 780 C C . ILE A 1 94 ? 6.987 -8.270 -20.180 1.00 72.31 94 ILE A C 1
ATOM 782 O O . ILE A 1 94 ? 5.890 -8.045 -19.673 1.00 72.31 94 ILE A O 1
ATOM 786 N N . LEU A 1 95 ? 7.160 -8.256 -21.505 1.00 66.88 95 LEU A N 1
ATOM 787 C CA . LEU A 1 95 ? 6.063 -7.999 -22.446 1.00 66.88 95 LEU A CA 1
ATOM 788 C C . LEU A 1 95 ? 5.021 -9.130 -22.471 1.00 66.88 95 LEU A C 1
ATOM 790 O O . LEU A 1 95 ? 3.858 -8.881 -22.789 1.00 66.88 95 LEU A O 1
ATOM 794 N N . PHE A 1 96 ? 5.420 -10.365 -22.144 1.00 57.62 96 PHE A N 1
ATOM 795 C CA . PHE A 1 96 ? 4.594 -11.571 -22.288 1.00 57.62 96 PHE A CA 1
ATOM 796 C C . PHE A 1 96 ? 4.141 -12.200 -20.956 1.00 57.62 96 PHE A C 1
ATOM 798 O O . PHE A 1 96 ? 3.336 -13.141 -20.952 1.00 57.62 96 PHE A O 1
ATOM 805 N N . SER A 1 97 ? 4.595 -11.697 -19.807 1.00 55.12 97 SER A N 1
ATOM 806 C CA . SER A 1 97 ? 4.189 -12.182 -18.489 1.00 55.12 97 SER A CA 1
ATOM 807 C C . SER A 1 97 ? 2.804 -11.656 -18.111 1.00 55.12 97 SER A C 1
ATOM 809 O O . SER A 1 97 ? 2.700 -10.685 -17.375 1.00 55.12 97 SER A O 1
ATOM 811 N N . HIS A 1 98 ? 1.741 -12.343 -18.566 1.00 44.66 98 HIS A N 1
ATOM 812 C CA . HIS A 1 98 ? 0.702 -12.795 -17.620 1.00 44.66 98 HIS A CA 1
ATOM 813 C C . HIS A 1 98 ? -0.275 -13.908 -18.065 1.00 44.66 98 HIS A C 1
ATOM 815 O O . HIS A 1 98 ? -1.170 -14.245 -17.289 1.00 44.66 98 HIS A O 1
ATOM 821 N N . LYS A 1 99 ? -0.156 -14.571 -19.225 1.00 38.03 99 LYS A N 1
ATOM 822 C CA . LYS A 1 99 ? -1.044 -15.722 -19.528 1.00 38.03 99 LYS A CA 1
ATOM 823 C C . LYS A 1 99 ? -0.310 -16.884 -20.213 1.00 38.03 99 LYS A C 1
ATOM 825 O O . LYS A 1 99 ? -0.253 -16.973 -21.428 1.00 38.03 99 LYS A O 1
ATOM 830 N N . LYS A 1 100 ? 0.121 -17.857 -19.397 1.00 38.06 100 LYS A N 1
ATOM 831 C CA . LYS A 1 100 ? 0.347 -19.277 -19.761 1.00 38.06 100 LYS A CA 1
ATOM 832 C C . LYS A 1 100 ? 1.559 -19.643 -20.645 1.00 38.06 100 LYS A C 1
ATOM 834 O O . LYS A 1 100 ? 1.348 -20.260 -21.683 1.00 38.06 100 LYS A O 1
ATOM 839 N N . ASN A 1 101 ? 2.803 -19.416 -20.200 1.00 32.41 101 ASN A N 1
ATOM 840 C CA . ASN A 1 101 ? 4.016 -20.136 -20.672 1.00 32.41 101 ASN A CA 1
ATOM 841 C C . ASN A 1 101 ? 4.120 -20.420 -22.193 1.00 32.41 101 ASN A C 1
ATOM 843 O O . ASN A 1 101 ? 4.671 -21.437 -22.614 1.00 32.41 101 ASN A O 1
ATOM 847 N N . ARG A 1 102 ? 3.583 -19.544 -23.042 1.00 31.42 102 ARG A N 1
ATOM 848 C CA . ARG A 1 102 ? 3.617 -19.684 -24.495 1.00 31.42 102 ARG A CA 1
ATOM 849 C C . ARG A 1 102 ? 3.926 -18.317 -25.071 1.00 31.42 102 ARG A C 1
ATOM 851 O O . ARG A 1 102 ? 3.094 -17.421 -25.029 1.00 31.42 102 ARG A O 1
ATOM 858 N N . LEU A 1 103 ? 5.144 -18.192 -25.590 1.00 33.97 103 LEU A N 1
ATOM 859 C CA . LEU A 1 103 ? 5.552 -17.120 -26.488 1.00 33.97 103 LEU A CA 1
ATOM 860 C C . LEU A 1 103 ? 4.728 -17.257 -27.773 1.00 33.97 103 LEU A C 1
ATOM 862 O O . LEU A 1 103 ? 5.081 -18.027 -28.663 1.00 33.97 103 LEU A O 1
ATOM 866 N N . VAL A 1 104 ? 3.593 -16.566 -27.843 1.00 32.66 104 VAL A N 1
ATOM 867 C CA . VAL A 1 104 ? 2.871 -16.336 -29.097 1.00 32.66 104 VAL A CA 1
ATOM 868 C C . VAL A 1 104 ? 2.613 -14.841 -29.198 1.00 32.66 104 VAL A C 1
ATOM 870 O O . VAL A 1 104 ? 2.193 -14.213 -28.230 1.00 32.66 104 VAL A O 1
ATOM 873 N N . VAL A 1 105 ? 2.934 -14.292 -30.370 1.00 37.31 105 VAL A N 1
ATOM 874 C CA . VAL A 1 105 ? 2.793 -12.880 -30.730 1.00 37.31 105 VAL A CA 1
ATOM 875 C C . VAL A 1 105 ? 1.341 -12.462 -30.534 1.00 37.31 105 VAL A C 1
ATOM 877 O O . VAL A 1 105 ? 0.465 -12.922 -31.262 1.00 37.31 105 VAL A O 1
ATOM 880 N N . ALA A 1 106 ? 1.109 -11.615 -29.536 1.00 40.03 106 ALA A N 1
ATOM 881 C CA . ALA A 1 106 ? -0.199 -11.065 -29.246 1.00 40.03 106 ALA A CA 1
ATOM 882 C C . ALA A 1 106 ? -0.477 -9.856 -30.156 1.00 40.03 106 ALA A C 1
ATOM 884 O O . ALA A 1 106 ? 0.373 -8.977 -30.312 1.00 40.03 106 ALA A O 1
ATOM 885 N N . SER A 1 107 ? -1.655 -9.828 -30.769 1.00 47.62 107 SER A N 1
ATOM 886 C CA . SER A 1 107 ? -2.176 -8.694 -31.545 1.00 47.62 107 SER A CA 1
ATOM 887 C C . SER A 1 107 ? -2.503 -7.490 -30.643 1.00 47.62 107 SER A C 1
ATOM 889 O O . SER A 1 107 ? -2.675 -7.647 -29.435 1.00 47.62 107 SER A O 1
ATOM 891 N N . ASP A 1 108 ? -2.630 -6.278 -31.204 1.00 48.41 108 ASP A N 1
ATOM 892 C CA . ASP A 1 108 ? -2.943 -5.055 -30.435 1.00 48.41 108 ASP A CA 1
ATOM 893 C C . ASP A 1 108 ? -4.243 -5.160 -29.602 1.00 48.41 108 ASP A C 1
ATOM 895 O O . ASP A 1 108 ? -4.382 -4.491 -28.575 1.00 48.41 108 ASP A O 1
ATOM 899 N N . ASP A 1 109 ? -5.176 -6.042 -29.978 1.00 45.44 109 ASP A N 1
ATOM 900 C CA . ASP A 1 109 ? -6.398 -6.302 -29.209 1.00 45.44 109 ASP A CA 1
ATOM 901 C C . ASP A 1 109 ? -6.178 -7.199 -27.975 1.00 45.44 109 ASP A C 1
ATOM 903 O O . ASP A 1 109 ? -6.923 -7.088 -26.999 1.00 45.44 109 ASP A O 1
ATOM 907 N N . GLU A 1 110 ? -5.122 -8.017 -27.945 1.00 44.00 110 GLU A N 1
ATOM 908 C CA . GLU A 1 110 ? -4.742 -8.838 -26.782 1.00 44.00 110 GLU A CA 1
ATOM 909 C C . GLU A 1 110 ? -3.979 -8.027 -25.714 1.00 44.00 110 GLU A C 1
ATOM 911 O O . GLU A 1 110 ? -3.949 -8.406 -24.541 1.00 44.00 110 GLU A O 1
ATOM 916 N N . ILE A 1 111 ? -3.450 -6.850 -26.078 1.00 47.06 111 ILE A N 1
ATOM 917 C CA . ILE A 1 111 ? -2.772 -5.908 -25.167 1.00 47.06 111 ILE A CA 1
ATOM 918 C C . ILE A 1 111 ? -3.760 -5.234 -24.193 1.00 47.06 111 ILE A C 1
ATOM 920 O O . ILE A 1 111 ? -3.374 -4.832 -23.093 1.00 47.06 111 ILE A O 1
ATOM 924 N N . LYS A 1 112 ? -5.059 -5.162 -24.517 1.00 45.56 112 LYS A N 1
ATOM 925 C CA . LYS A 1 112 ? -6.081 -4.593 -23.610 1.00 45.56 112 LYS A CA 1
ATOM 926 C C . LYS A 1 112 ? -6.217 -5.368 -22.292 1.00 45.56 112 LYS A C 1
ATOM 928 O O . LYS A 1 112 ? -6.533 -4.763 -21.271 1.00 45.56 112 LYS A O 1
ATOM 933 N N . ASP A 1 113 ? -5.922 -6.667 -22.291 1.00 44.06 113 ASP A N 1
ATOM 934 C CA . ASP A 1 113 ? -5.924 -7.506 -21.085 1.00 44.06 113 ASP A CA 1
ATOM 935 C C . ASP A 1 113 ? -4.649 -7.329 -20.226 1.00 44.06 113 ASP A C 1
ATOM 937 O O . ASP A 1 113 ? -4.682 -7.617 -19.027 1.00 44.06 113 ASP A O 1
ATOM 941 N N . ILE A 1 114 ? -3.551 -6.815 -20.808 1.00 46.50 114 ILE A N 1
ATOM 942 C CA . ILE A 1 114 ? -2.261 -6.538 -20.135 1.00 46.50 114 ILE A CA 1
ATOM 943 C C . ILE A 1 114 ? -2.355 -5.293 -19.235 1.00 46.50 114 ILE A C 1
ATOM 945 O O . ILE A 1 114 ? -1.675 -5.211 -18.213 1.00 46.50 114 ILE A O 1
ATOM 949 N N . LYS A 1 115 ? -3.287 -4.368 -19.518 1.00 45.47 115 LYS A N 1
ATOM 950 C CA . LYS A 1 115 ? -3.536 -3.164 -18.697 1.00 45.47 115 LYS A CA 1
ATOM 951 C C . LYS A 1 115 ? -3.941 -3.444 -17.242 1.00 45.47 115 LYS A C 1
ATOM 953 O O . LYS A 1 115 ? -3.950 -2.528 -16.432 1.00 45.47 115 LYS A O 1
ATOM 958 N N . LYS A 1 116 ? -4.240 -4.693 -16.871 1.00 46.41 116 LYS A N 1
ATOM 959 C CA . LYS A 1 116 ? -4.467 -5.085 -15.466 1.00 46.41 116 LYS A CA 1
ATOM 960 C C . LYS A 1 116 ? -3.188 -5.113 -14.611 1.00 46.41 116 LYS A C 1
ATOM 962 O O . LYS A 1 116 ? -3.286 -5.376 -13.418 1.00 46.41 116 LYS A O 1
ATOM 967 N N . GLY A 1 117 ? -2.016 -4.861 -15.202 1.00 45.25 117 GLY A N 1
ATOM 968 C CA . GLY A 1 117 ? -0.722 -4.777 -14.516 1.00 45.25 117 GLY A CA 1
ATOM 969 C C . GLY A 1 117 ? 0.047 -3.480 -14.781 1.00 45.25 117 GLY A C 1
ATOM 970 O O . GLY A 1 117 ? 1.245 -3.458 -14.543 1.00 45.25 117 GLY A O 1
ATOM 971 N N . ILE A 1 118 ? -0.609 -2.433 -15.293 1.00 44.62 118 ILE A N 1
ATOM 972 C CA . ILE A 1 118 ? 0.003 -1.147 -15.659 1.00 44.62 118 ILE A CA 1
ATOM 973 C C . ILE A 1 118 ? -0.781 -0.039 -14.939 1.00 44.62 118 ILE A C 1
ATOM 975 O O . ILE A 1 118 ? -1.981 0.094 -15.175 1.00 44.62 118 ILE A O 1
ATOM 979 N N . TYR A 1 119 ? -0.139 0.713 -14.038 1.00 46.97 119 TYR A N 1
ATOM 980 C CA . TYR A 1 119 ? -0.816 1.686 -13.166 1.00 46.97 119 TYR A CA 1
ATOM 981 C C . TYR A 1 119 ? -0.062 3.027 -13.039 1.00 46.97 119 TYR A C 1
ATOM 983 O O . TYR A 1 119 ? 1.160 3.090 -13.171 1.00 46.97 119 TYR A O 1
ATOM 991 N N . SER A 1 120 ? -0.847 4.085 -12.794 1.00 39.50 120 SER A N 1
ATOM 992 C CA . SER A 1 120 ? -0.491 5.516 -12.689 1.00 39.50 120 SER A CA 1
ATOM 993 C C . SER A 1 120 ? 0.350 5.833 -11.421 1.00 39.50 120 SER A C 1
ATOM 995 O O . SER A 1 120 ? 0.294 5.072 -10.452 1.00 39.50 120 SER A O 1
ATOM 997 N N . PRO A 1 121 ? 1.134 6.932 -11.365 1.00 33.50 121 PRO A N 1
ATOM 998 C CA . PRO A 1 121 ? 2.410 7.019 -10.638 1.00 33.50 121 PRO A CA 1
ATOM 999 C C . PRO A 1 121 ? 2.342 7.199 -9.107 1.00 33.50 121 PRO A C 1
ATOM 1001 O O . PRO A 1 121 ? 3.377 7.430 -8.490 1.00 33.50 121 PRO A O 1
ATOM 1004 N N . PHE A 1 122 ? 1.176 7.070 -8.465 1.00 31.08 122 PHE A N 1
ATOM 1005 C CA . PHE A 1 122 ? 1.005 7.432 -7.045 1.00 31.08 122 PHE A CA 1
ATOM 1006 C C . PHE A 1 122 ? 0.823 6.281 -6.049 1.00 31.08 122 PHE A C 1
ATOM 1008 O O . PHE A 1 122 ? 0.707 6.535 -4.851 1.00 31.08 122 PHE A O 1
ATOM 1015 N N . GLU A 1 123 ? 0.839 5.015 -6.468 1.00 41.25 123 GLU A N 1
ATOM 1016 C CA . GLU A 1 123 ? 0.964 3.934 -5.482 1.00 41.25 123 GLU A CA 1
ATOM 1017 C C . GLU A 1 123 ? 2.458 3.745 -5.156 1.00 41.25 123 GLU A C 1
ATOM 1019 O O . GLU A 1 123 ? 3.319 3.761 -6.029 1.00 41.25 123 GLU A O 1
ATOM 1024 N N . SER A 1 124 ? 2.831 3.585 -3.892 1.00 42.16 124 SER A N 1
ATOM 1025 C CA . SER A 1 124 ? 4.168 3.079 -3.562 1.00 42.16 124 SER A CA 1
ATOM 1026 C C . SER A 1 124 ? 4.221 1.615 -4.025 1.00 42.16 124 SER A C 1
ATOM 1028 O O . SER A 1 124 ? 3.854 0.703 -3.295 1.00 42.16 124 SER A O 1
ATOM 1030 N N . HIS A 1 125 ? 4.546 1.364 -5.298 1.00 49.94 125 HIS A N 1
ATOM 1031 C CA . HIS A 1 125 ? 4.347 0.054 -5.946 1.00 49.94 125 HIS A CA 1
ATOM 1032 C C . HIS A 1 125 ? 5.376 -1.004 -5.513 1.00 49.94 125 HIS A C 1
ATOM 1034 O O . HIS A 1 125 ? 5.225 -2.189 -5.810 1.00 49.94 125 HIS A O 1
ATOM 1040 N N . GLN A 1 126 ? 6.418 -0.599 -4.783 1.00 52.19 126 GLN A N 1
ATOM 1041 C CA . GLN A 1 126 ? 7.440 -1.506 -4.263 1.00 52.19 126 GLN A CA 1
ATOM 1042 C C . GLN A 1 126 ? 7.128 -2.013 -2.848 1.00 52.19 126 GLN A C 1
ATOM 1044 O O . GLN A 1 126 ? 7.708 -3.022 -2.436 1.00 52.19 126 GLN A O 1
ATOM 1049 N N . LEU A 1 127 ? 6.236 -1.336 -2.110 1.00 66.44 127 LEU A N 1
ATOM 1050 C CA . LEU A 1 127 ? 5.954 -1.599 -0.700 1.00 66.44 127 LEU A CA 1
ATOM 1051 C C . LEU A 1 127 ? 4.477 -1.345 -0.365 1.00 66.44 127 LEU A C 1
ATOM 1053 O O . LEU A 1 127 ? 3.862 -0.369 -0.776 1.00 66.44 127 LEU A O 1
ATOM 1057 N N . VAL A 1 128 ? 3.896 -2.192 0.471 1.00 75.12 128 VAL A N 1
ATOM 1058 C CA . VAL A 1 128 ? 2.578 -1.948 1.052 1.00 75.12 128 VAL A CA 1
ATOM 1059 C C . VAL A 1 128 ? 2.703 -0.842 2.097 1.00 75.12 128 VAL A C 1
ATOM 1061 O O . VAL A 1 128 ? 3.224 -1.068 3.187 1.00 75.12 128 VAL A O 1
ATOM 1064 N N . SER A 1 129 ? 2.211 0.352 1.772 1.00 83.38 129 SER A N 1
ATOM 1065 C CA . SER A 1 129 ? 2.060 1.437 2.744 1.00 83.38 129 SER A CA 1
ATOM 1066 C C . SER A 1 129 ? 0.760 1.313 3.543 1.00 83.38 129 SER A C 1
ATOM 1068 O O . SER A 1 129 ? -0.292 0.942 3.001 1.00 83.38 129 SER A O 1
ATOM 1070 N N . VAL A 1 130 ? 0.843 1.605 4.839 1.00 88.38 130 VAL A 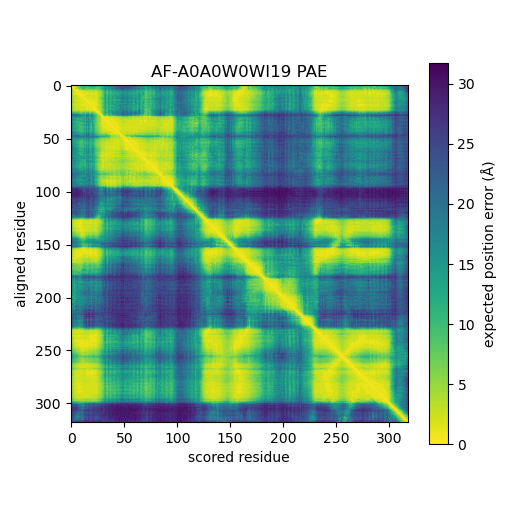N 1
ATOM 1071 C CA . VAL A 1 130 ? -0.284 1.703 5.769 1.00 88.38 130 VAL A CA 1
ATOM 1072 C C . VAL A 1 130 ? -0.072 2.888 6.704 1.00 88.38 130 VAL A C 1
ATOM 1074 O O . VAL A 1 130 ? 1.059 3.247 7.016 1.00 88.38 130 VAL A O 1
ATOM 1077 N N . SER A 1 131 ? -1.146 3.446 7.248 1.00 88.38 131 SER A N 1
ATOM 1078 C CA . SER A 1 131 ? -1.072 4.489 8.266 1.00 88.38 131 SER A CA 1
ATOM 1079 C C . SER A 1 131 ? -1.283 3.939 9.674 1.00 88.38 131 SER A C 1
ATOM 1081 O O . SER A 1 131 ? -2.065 3.015 9.913 1.00 88.38 131 SER A O 1
ATOM 1083 N N . LYS A 1 132 ? -0.636 4.568 10.656 1.00 86.25 132 LYS A N 1
ATOM 1084 C CA . LYS A 1 132 ? -0.957 4.375 12.080 1.00 86.25 132 LYS A CA 1
ATOM 1085 C C . LYS A 1 132 ? -2.316 4.963 12.462 1.00 86.25 132 LYS A C 1
ATOM 1087 O O . LYS A 1 132 ? -2.897 4.540 13.463 1.00 86.25 132 LYS A O 1
ATOM 1092 N N . ARG A 1 133 ? -2.800 5.950 11.703 1.00 85.56 133 ARG A N 1
ATOM 1093 C CA . ARG A 1 133 ? -4.032 6.692 11.977 1.00 85.56 133 ARG A CA 1
ATOM 1094 C C . ARG A 1 133 ? -5.115 6.285 10.994 1.00 85.56 133 ARG A C 1
ATOM 1096 O O . ARG A 1 133 ? -4.943 6.360 9.782 1.00 85.56 133 ARG A O 1
ATOM 1103 N N . PHE A 1 134 ? -6.277 5.937 11.536 1.00 86.69 134 PHE A N 1
ATOM 1104 C CA . PHE A 1 134 ? -7.452 5.596 10.738 1.00 86.69 134 PHE A CA 1
ATOM 1105 C C . PHE A 1 134 ? -7.850 6.728 9.778 1.00 86.69 134 PHE A C 1
ATOM 1107 O O . PHE A 1 134 ? -8.075 6.484 8.599 1.00 86.69 134 PHE A O 1
ATOM 1114 N N . LYS A 1 135 ? -7.877 7.977 10.267 1.00 84.94 135 LYS A N 1
ATOM 1115 C CA . LYS A 1 135 ? -8.273 9.152 9.474 1.00 84.94 135 LYS A CA 1
ATOM 1116 C C . LYS A 1 135 ? -7.331 9.437 8.306 1.00 84.94 135 LYS A C 1
ATOM 1118 O O . LYS A 1 135 ? -7.805 9.787 7.240 1.00 84.94 135 LYS A O 1
ATOM 1123 N N . THR A 1 136 ? -6.028 9.241 8.489 1.00 82.19 136 THR A N 1
ATOM 1124 C CA . THR A 1 136 ? -5.053 9.394 7.405 1.00 82.19 136 THR A CA 1
ATOM 1125 C C . THR A 1 136 ? -5.288 8.321 6.344 1.00 82.19 136 THR A C 1
ATOM 1127 O O . THR A 1 136 ? -5.476 8.653 5.183 1.00 82.19 136 THR A O 1
ATOM 1130 N N . ALA A 1 137 ? -5.423 7.044 6.731 1.00 86.50 137 ALA A N 1
ATOM 1131 C CA . ALA A 1 137 ? -5.753 5.964 5.789 1.00 86.50 137 ALA A CA 1
ATOM 1132 C C . ALA A 1 137 ? -7.089 6.176 5.052 1.00 86.50 137 ALA A C 1
ATOM 1134 O O . ALA A 1 137 ? -7.266 5.695 3.933 1.00 86.50 137 ALA A O 1
ATOM 1135 N N . ALA A 1 138 ? -8.023 6.908 5.663 1.00 85.25 138 ALA A N 1
ATOM 1136 C CA . ALA A 1 138 ? -9.297 7.263 5.059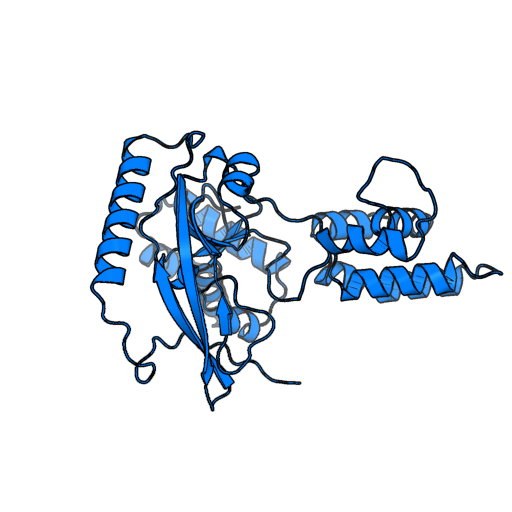 1.00 85.25 138 ALA A CA 1
ATOM 1137 C C . ALA A 1 138 ? -9.165 8.184 3.841 1.00 85.25 138 ALA A C 1
ATOM 1139 O O . ALA A 1 138 ? -10.110 8.234 3.062 1.00 85.25 138 ALA A O 1
ATOM 1140 N N . LEU A 1 139 ? -8.027 8.854 3.647 1.00 77.56 139 LEU A N 1
ATOM 1141 C CA . LEU A 1 139 ? -7.767 9.722 2.495 1.00 77.56 139 LEU A CA 1
ATOM 1142 C C . LEU A 1 139 ? -7.083 8.991 1.323 1.00 77.56 139 LEU A C 1
ATOM 1144 O O . LEU A 1 139 ? -6.965 9.556 0.242 1.00 77.56 139 LEU A O 1
ATOM 1148 N N . PHE A 1 140 ? -6.680 7.727 1.497 1.00 78.38 140 PHE A N 1
ATOM 1149 C CA . PHE A 1 140 ? -5.970 6.949 0.471 1.00 78.38 140 PHE A CA 1
ATOM 1150 C C . PHE A 1 140 ? -6.849 5.872 -0.187 1.00 78.38 140 PHE A C 1
ATOM 1152 O O . PHE A 1 140 ? -7.689 5.284 0.487 1.00 78.38 140 PHE A O 1
ATOM 1159 N N . PRO A 1 141 ? -6.641 5.511 -1.464 1.00 72.81 141 PRO A N 1
ATOM 1160 C CA . PRO A 1 141 ? -5.634 6.084 -2.345 1.00 72.81 141 PRO A CA 1
ATOM 1161 C C . PRO A 1 141 ? -6.057 7.463 -2.853 1.00 72.81 141 PRO A C 1
ATOM 1163 O O . PRO A 1 141 ? -7.225 7.668 -3.203 1.00 72.81 141 PRO A O 1
ATOM 1166 N N . ILE A 1 142 ? -5.081 8.371 -2.900 1.00 67.00 142 ILE A N 1
ATOM 1167 C CA . ILE A 1 142 ? -5.218 9.683 -3.530 1.00 67.00 142 ILE A CA 1
ATOM 1168 C C . ILE A 1 142 ? -5.454 9.450 -5.032 1.00 67.00 142 ILE A C 1
ATOM 1170 O O . ILE A 1 142 ? -4.767 8.616 -5.630 1.00 67.00 142 ILE A O 1
ATOM 1174 N N . PRO A 1 143 ? -6.462 10.087 -5.647 1.00 61.50 143 PRO A N 1
ATOM 1175 C CA . PRO A 1 143 ? -6.699 9.944 -7.079 1.00 61.50 143 PRO A CA 1
ATOM 1176 C C . PRO A 1 143 ? -5.553 10.566 -7.896 1.00 61.50 143 PRO A C 1
ATOM 1178 O O . PRO A 1 143 ? -4.999 11.592 -7.518 1.00 61.50 143 PRO A O 1
ATOM 1181 N N . SER A 1 144 ? -5.199 9.936 -9.021 1.00 52.56 144 SER A N 1
ATOM 1182 C CA . SER A 1 144 ? -4.163 10.432 -9.942 1.00 52.56 144 SER A CA 1
ATOM 1183 C C . SER A 1 144 ? -4.626 11.611 -10.801 1.00 52.56 144 SER A C 1
ATOM 1185 O O . SER A 1 144 ? -3.798 12.330 -11.344 1.00 52.56 144 SER A O 1
ATOM 1187 N N . GLU A 1 145 ? -5.939 11.790 -10.933 1.00 55.66 145 GLU A N 1
ATOM 1188 C CA . GLU A 1 145 ? -6.593 12.871 -11.669 1.00 55.66 145 GLU A CA 1
ATOM 1189 C C . GLU A 1 145 ? -7.589 13.530 -10.707 1.00 55.66 145 GLU A C 1
ATOM 1191 O O . GLU A 1 145 ? -8.368 12.830 -10.053 1.00 55.66 145 GLU A O 1
ATOM 1196 N N . VAL A 1 146 ? -7.515 14.855 -10.557 1.00 55.47 146 VAL A N 1
ATOM 1197 C CA . VAL A 1 146 ? -8.361 15.625 -9.635 1.00 55.47 146 VAL A CA 1
ATOM 1198 C C . VAL A 1 146 ? -9.132 16.656 -10.452 1.00 55.47 146 VAL A C 1
ATOM 1200 O O . VAL A 1 146 ? -8.554 17.649 -10.883 1.00 55.47 146 VAL A O 1
ATOM 1203 N N . ASP A 1 147 ? -10.426 16.412 -10.651 1.00 56.00 147 ASP A N 1
ATOM 1204 C CA . ASP A 1 147 ? -11.372 17.413 -11.156 1.00 56.00 147 ASP A CA 1
ATOM 1205 C C . ASP A 1 147 ? -12.001 18.192 -9.984 1.00 56.00 147 ASP A C 1
ATOM 1207 O O . ASP A 1 147 ? -11.923 17.760 -8.831 1.00 56.00 147 ASP A O 1
ATOM 1211 N N . GLU A 1 148 ? -12.639 19.334 -10.273 1.00 56.47 148 GLU A N 1
ATOM 1212 C CA . GLU A 1 148 ? -13.162 20.275 -9.263 1.00 56.47 148 GLU A CA 1
ATOM 1213 C C . GLU A 1 148 ? -14.185 19.656 -8.282 1.00 56.47 148 GLU A C 1
ATOM 1215 O O . GLU A 1 148 ? -14.230 20.090 -7.135 1.00 56.47 148 GLU A O 1
ATOM 1220 N N . ASP A 1 149 ? -14.918 18.601 -8.672 1.00 57.38 149 ASP A N 1
ATOM 1221 C CA . ASP A 1 149 ? -15.946 17.931 -7.849 1.00 57.38 149 ASP A CA 1
ATOM 1222 C C . ASP A 1 149 ? -15.889 16.387 -7.955 1.00 57.38 149 ASP A C 1
ATOM 1224 O O . ASP A 1 149 ? -16.833 15.724 -8.405 1.00 57.38 149 ASP A O 1
ATOM 1228 N N . PHE A 1 150 ? -14.775 15.761 -7.557 1.00 63.78 150 PHE A N 1
ATOM 1229 C CA . PHE A 1 150 ? -14.632 14.303 -7.680 1.00 63.78 150 PHE A CA 1
ATOM 1230 C C . PHE A 1 150 ? -15.184 13.528 -6.472 1.00 63.78 150 PHE A C 1
ATOM 1232 O O . PHE A 1 150 ? -14.733 13.686 -5.334 1.00 63.78 150 PHE A O 1
ATOM 1239 N N . THR A 1 151 ? -16.106 12.595 -6.734 1.00 59.25 151 THR A N 1
ATOM 1240 C CA . THR A 1 151 ? -16.597 11.614 -5.750 1.00 59.25 151 THR A CA 1
ATOM 1241 C C . THR A 1 151 ? -16.151 10.203 -6.149 1.00 59.25 151 THR A C 1
ATOM 1243 O O . THR A 1 151 ? -16.444 9.748 -7.253 1.00 59.25 151 THR A O 1
ATOM 1246 N N . ARG A 1 152 ? -15.460 9.476 -5.253 1.00 63.53 152 ARG A N 1
ATOM 1247 C CA . ARG A 1 152 ? -15.219 8.027 -5.429 1.00 63.53 152 ARG A CA 1
ATOM 1248 C C . ARG A 1 152 ? -16.336 7.241 -4.772 1.00 63.53 152 ARG A C 1
ATOM 1250 O O . ARG A 1 152 ? -16.473 7.268 -3.548 1.00 63.53 152 ARG A O 1
ATOM 1257 N N . ASP A 1 153 ? -17.060 6.480 -5.586 1.00 60.88 153 ASP A N 1
ATOM 1258 C CA . ASP A 1 153 ? -18.284 5.840 -5.117 1.00 60.88 153 ASP A CA 1
ATOM 1259 C C . ASP A 1 153 ? -18.052 4.681 -4.149 1.00 60.88 153 ASP A C 1
ATOM 1261 O O . ASP A 1 153 ? -18.885 4.505 -3.272 1.00 60.88 153 ASP A O 1
ATOM 1265 N N . ASN A 1 154 ? -16.953 3.914 -4.232 1.00 75.12 154 ASN A N 1
ATOM 1266 C CA . ASN A 1 154 ? -16.715 2.804 -3.296 1.00 75.12 154 ASN A CA 1
ATOM 1267 C C . ASN A 1 154 ? -15.236 2.436 -3.158 1.00 75.12 154 ASN A C 1
ATOM 1269 O O . ASN A 1 154 ? -14.650 1.794 -4.029 1.00 75.12 154 ASN A O 1
ATOM 1273 N N . THR A 1 155 ? -14.658 2.779 -2.016 1.00 90.38 155 THR A N 1
ATOM 1274 C CA . THR A 1 155 ? -13.328 2.318 -1.596 1.00 90.38 155 THR A CA 1
ATOM 1275 C C . THR A 1 155 ? -13.422 1.721 -0.198 1.00 90.38 155 THR A C 1
ATOM 1277 O O . THR A 1 155 ? -14.505 1.698 0.388 1.00 90.38 155 THR A O 1
ATOM 1280 N N . TYR A 1 156 ? -12.317 1.217 0.347 1.00 94.31 156 TYR A N 1
ATOM 1281 C CA . TYR A 1 156 ? -12.313 0.547 1.643 1.00 94.31 156 TYR A CA 1
ATOM 1282 C C . TYR A 1 156 ? -11.153 1.024 2.509 1.00 94.31 156 TYR A C 1
ATOM 1284 O O . TYR A 1 156 ? -10.065 1.313 2.009 1.00 94.31 156 TYR A O 1
ATOM 1292 N N . ILE A 1 157 ? -11.377 1.056 3.822 1.00 95.31 157 ILE A N 1
ATOM 1293 C CA . ILE A 1 157 ? -10.306 1.100 4.819 1.00 95.31 157 ILE A CA 1
ATOM 1294 C C . ILE A 1 157 ? -10.178 -0.283 5.434 1.00 95.31 157 ILE A C 1
ATOM 1296 O O . ILE A 1 157 ? -11.117 -0.789 6.047 1.00 95.31 157 ILE A O 1
ATOM 1300 N N . TYR A 1 158 ? -8.994 -0.857 5.320 1.00 97.25 158 TYR A N 1
ATOM 1301 C CA . TYR A 1 158 ? -8.626 -2.125 5.921 1.00 97.25 158 TYR A CA 1
ATOM 1302 C C . TYR A 1 158 ? -7.937 -1.892 7.256 1.00 97.25 158 TYR A C 1
ATOM 1304 O O . TYR A 1 158 ? -6.988 -1.113 7.331 1.00 97.25 158 TYR A O 1
ATOM 1312 N N . ALA A 1 159 ? -8.387 -2.587 8.296 1.00 97.75 159 ALA A N 1
ATOM 1313 C CA . ALA A 1 159 ? -7.656 -2.715 9.548 1.00 97.75 159 ALA A CA 1
ATOM 1314 C C . ALA A 1 159 ? -6.746 -3.942 9.458 1.00 97.75 159 ALA A C 1
ATOM 1316 O O . ALA A 1 159 ? -7.217 -5.061 9.239 1.00 97.75 159 ALA A O 1
ATOM 1317 N N . VAL A 1 160 ? -5.447 -3.720 9.621 1.00 97.12 160 VAL A N 1
ATOM 1318 C CA . VAL A 1 160 ? -4.408 -4.735 9.428 1.00 97.12 160 VAL A CA 1
ATOM 1319 C C . VAL A 1 160 ? -3.471 -4.767 10.623 1.00 97.12 160 VAL A C 1
ATOM 1321 O O . VAL A 1 160 ? -3.242 -3.742 11.270 1.00 97.12 160 VAL A O 1
ATOM 1324 N N . TYR A 1 161 ? -2.907 -5.929 10.913 1.00 96.50 161 TYR A N 1
ATOM 1325 C CA . TYR A 1 161 ? -1.832 -6.071 11.879 1.00 96.50 161 TYR A CA 1
ATOM 1326 C C . TYR A 1 161 ? -0.490 -6.122 11.159 1.00 96.50 161 TYR A C 1
ATOM 1328 O O . TYR A 1 161 ? -0.242 -6.975 10.318 1.00 96.50 161 TYR A O 1
ATOM 1336 N N . LEU A 1 162 ? 0.400 -5.195 11.495 1.00 92.56 162 LEU A N 1
ATOM 1337 C CA . LEU A 1 162 ? 1.759 -5.206 10.979 1.00 92.56 162 LEU A CA 1
ATOM 1338 C C . LEU A 1 162 ? 2.691 -5.918 11.948 1.00 92.56 162 LEU A C 1
ATOM 1340 O O . LEU A 1 162 ? 3.014 -5.389 13.017 1.00 92.56 162 LEU A O 1
ATOM 1344 N N . ARG A 1 163 ? 3.185 -7.089 11.537 1.00 88.88 163 ARG A N 1
ATOM 1345 C CA . ARG A 1 163 ? 4.258 -7.811 12.239 1.00 88.88 163 ARG A CA 1
ATOM 1346 C C . ARG A 1 163 ? 5.580 -7.073 12.114 1.00 88.88 163 ARG A C 1
ATOM 1348 O O . ARG A 1 163 ? 6.228 -6.777 13.118 1.00 88.88 163 ARG A O 1
ATOM 1355 N N . GLU A 1 164 ? 5.941 -6.732 10.886 1.00 84.69 164 GLU A N 1
ATOM 1356 C CA . GLU A 1 164 ? 7.142 -5.987 10.550 1.00 84.69 164 GLU A CA 1
ATOM 1357 C C . GLU A 1 164 ? 6.839 -4.850 9.574 1.00 84.69 164 GLU A C 1
ATOM 1359 O O . GLU A 1 164 ? 5.804 -4.831 8.913 1.00 84.69 164 GLU A O 1
ATOM 1364 N N . GLY A 1 165 ? 7.736 -3.874 9.530 1.00 81.75 165 GLY A N 1
ATOM 1365 C CA . GLY A 1 165 ? 7.617 -2.727 8.648 1.00 81.75 165 GLY A CA 1
ATOM 1366 C C . GLY A 1 165 ? 8.720 -1.712 8.897 1.00 81.75 165 GLY A C 1
ATOM 1367 O O . GLY A 1 165 ? 9.623 -1.915 9.719 1.00 81.75 165 GLY A O 1
ATOM 1368 N N . TYR A 1 166 ? 8.642 -0.621 8.157 1.00 77.44 166 TYR A N 1
ATOM 1369 C CA . TYR A 1 166 ? 9.549 0.506 8.227 1.00 77.44 166 TYR A CA 1
ATOM 1370 C C . TYR A 1 166 ? 8.742 1.786 8.411 1.00 77.44 166 TYR A C 1
ATOM 1372 O O . TYR A 1 166 ? 7.881 2.113 7.603 1.00 77.44 166 TYR A O 1
ATOM 1380 N N . ASP A 1 167 ? 8.991 2.471 9.519 1.00 78.31 167 ASP A N 1
ATOM 1381 C CA . ASP A 1 167 ? 8.270 3.668 9.941 1.00 78.31 167 ASP A CA 1
ATOM 1382 C C . ASP A 1 167 ? 8.928 4.904 9.322 1.00 78.31 167 ASP A C 1
ATOM 1384 O O . ASP A 1 167 ? 9.969 5.365 9.800 1.00 78.31 167 ASP A O 1
ATOM 1388 N N . VAL A 1 168 ? 8.335 5.411 8.239 1.00 71.62 168 VAL A N 1
ATOM 1389 C CA . VAL A 1 168 ? 8.932 6.461 7.397 1.00 71.62 168 VAL A CA 1
ATOM 1390 C C . VAL A 1 168 ? 9.094 7.761 8.183 1.00 71.62 168 VAL A C 1
ATOM 1392 O O . VAL A 1 168 ? 10.153 8.386 8.147 1.00 71.62 168 VAL A O 1
ATOM 1395 N N . HIS A 1 169 ? 8.091 8.117 8.988 1.00 68.88 169 HIS A N 1
ATOM 1396 C CA . HIS A 1 169 ? 8.155 9.287 9.862 1.00 68.88 169 HIS A CA 1
ATOM 1397 C C . HIS A 1 169 ? 9.319 9.181 10.856 1.00 68.88 169 HIS A C 1
ATOM 1399 O O . HIS A 1 169 ? 10.082 10.126 11.063 1.00 68.88 169 HIS A O 1
ATOM 1405 N N . MET A 1 170 ? 9.474 8.013 11.481 1.00 65.94 170 MET A N 1
ATOM 1406 C CA . MET A 1 170 ? 10.549 7.795 12.442 1.00 65.94 170 MET A CA 1
ATOM 1407 C C . MET A 1 170 ? 11.934 7.860 11.781 1.00 65.94 170 MET A C 1
ATOM 1409 O O . MET A 1 170 ? 12.865 8.394 12.388 1.00 65.94 170 MET A O 1
ATOM 1413 N N . GLN A 1 171 ? 12.064 7.389 10.537 1.00 64.25 171 GLN A N 1
ATOM 1414 C CA . GLN A 1 171 ? 13.286 7.585 9.761 1.00 64.25 171 GLN A CA 1
ATOM 1415 C C . GLN A 1 171 ? 13.572 9.068 9.550 1.00 64.25 171 GLN A C 1
ATOM 1417 O O . GLN A 1 171 ? 14.674 9.506 9.862 1.00 64.25 171 GLN A O 1
ATOM 1422 N N . GLY A 1 172 ? 12.604 9.840 9.043 1.00 58.75 172 GLY A N 1
ATOM 1423 C CA . GLY A 1 172 ? 12.801 11.261 8.746 1.00 58.75 172 GLY A CA 1
ATOM 1424 C C . GLY A 1 172 ? 13.313 12.038 9.959 1.00 58.75 172 GLY A C 1
ATOM 1425 O O . GLY A 1 172 ? 14.250 12.829 9.841 1.00 58.75 172 GLY A O 1
ATOM 1426 N N . VAL A 1 173 ? 12.783 11.734 11.150 1.00 61.34 173 VAL A N 1
ATOM 1427 C CA . VAL A 1 173 ? 13.283 12.283 12.420 1.00 61.34 173 VAL A CA 1
ATOM 1428 C C . VAL A 1 173 ? 14.732 11.866 12.680 1.00 61.34 173 VAL A C 1
ATOM 1430 O O . VAL A 1 173 ? 15.568 12.720 12.970 1.00 61.34 173 VAL A O 1
ATOM 1433 N N . VAL A 1 174 ? 15.057 10.575 12.575 1.00 60.31 174 VAL A N 1
ATOM 1434 C CA . VAL A 1 174 ? 16.417 10.080 12.845 1.00 60.31 174 VAL A CA 1
ATOM 1435 C C . VAL A 1 174 ? 17.433 10.630 11.842 1.00 60.31 174 VAL A C 1
ATOM 1437 O O . VAL A 1 174 ? 18.479 11.118 12.264 1.00 60.31 174 VAL A O 1
ATOM 1440 N N . SER A 1 175 ? 17.124 10.617 10.548 1.00 57.34 175 SER A N 1
ATOM 1441 C CA . SER A 1 175 ? 17.978 11.162 9.489 1.00 57.34 175 SER A CA 1
ATOM 1442 C C . SER A 1 175 ? 18.192 12.664 9.651 1.00 57.34 175 SER A C 1
ATOM 1444 O O . SER A 1 175 ? 19.324 13.126 9.552 1.00 57.34 175 SER A O 1
ATOM 1446 N N . SER A 1 176 ? 17.146 13.426 9.987 1.00 56.16 176 SER A N 1
ATOM 1447 C CA . SER A 1 176 ? 17.281 14.864 10.259 1.00 56.16 176 SER A CA 1
ATOM 1448 C C . SER A 1 176 ? 18.197 15.130 11.452 1.00 56.16 176 SER A C 1
ATOM 1450 O O . SER A 1 176 ? 19.033 16.029 11.400 1.00 56.16 176 SER A O 1
ATOM 1452 N N . LEU A 1 177 ? 18.087 14.325 12.514 1.00 54.53 177 LEU A N 1
ATOM 1453 C CA . LEU A 1 177 ? 18.976 14.443 13.667 1.00 54.53 177 LEU A CA 1
ATOM 1454 C C . LEU A 1 177 ? 20.424 14.079 13.300 1.00 54.53 177 LEU A C 1
ATOM 1456 O O . LEU A 1 177 ? 21.334 14.823 13.658 1.00 54.53 177 LEU A O 1
ATOM 1460 N N . LEU A 1 178 ? 20.652 12.992 12.557 1.00 57.19 178 LEU A N 1
ATOM 1461 C CA . LEU A 1 178 ? 21.994 12.590 12.111 1.00 57.19 178 LEU A CA 1
ATOM 1462 C C . LEU A 1 178 ? 22.646 13.657 11.214 1.00 57.19 178 LEU A C 1
ATOM 1464 O O . LEU A 1 178 ? 23.816 13.985 11.401 1.00 57.19 178 LEU A O 1
ATOM 1468 N N . ASN A 1 179 ? 21.875 14.257 10.305 1.00 58.91 179 ASN A N 1
ATOM 1469 C CA . ASN A 1 179 ? 22.349 15.306 9.398 1.00 58.91 179 ASN A CA 1
ATOM 1470 C C . ASN A 1 179 ? 22.586 16.653 10.099 1.00 58.91 179 ASN A C 1
ATOM 1472 O O . ASN A 1 179 ? 23.386 17.459 9.631 1.00 58.91 179 ASN A O 1
ATOM 1476 N N . ALA A 1 180 ? 21.956 16.895 11.251 1.00 54.88 180 ALA A N 1
ATOM 1477 C CA . ALA A 1 180 ? 22.160 18.101 12.054 1.00 54.88 180 ALA A CA 1
ATOM 1478 C C . ALA A 1 180 ? 23.485 18.109 12.854 1.00 54.88 180 ALA A C 1
ATOM 1480 O O . ALA A 1 180 ? 23.623 18.875 13.803 1.00 54.88 180 ALA A O 1
ATOM 1481 N N . SER A 1 181 ? 24.474 17.280 12.487 1.00 55.12 181 SER A N 1
ATOM 1482 C CA . SER A 1 181 ? 25.728 17.065 13.239 1.00 55.12 181 SER A CA 1
ATOM 1483 C C . SER A 1 181 ? 25.520 16.544 14.669 1.00 55.12 181 SER A C 1
ATOM 1485 O O . SER A 1 181 ? 26.387 16.702 15.528 1.00 55.12 181 SER A O 1
ATOM 1487 N N . THR A 1 182 ? 24.372 15.922 14.940 1.00 58.25 182 THR A N 1
ATOM 1488 C CA . THR A 1 182 ? 24.072 15.323 16.244 1.00 58.25 182 THR A CA 1
ATOM 1489 C C . THR A 1 182 ? 24.839 14.011 16.363 1.00 58.25 182 THR A C 1
ATOM 1491 O O . THR A 1 182 ? 24.810 13.183 15.447 1.00 58.25 182 THR A O 1
ATOM 1494 N N . SER A 1 183 ? 25.532 13.788 17.480 1.00 64.62 183 SER A N 1
ATOM 1495 C CA . SER A 1 183 ? 26.272 12.536 17.674 1.00 64.62 183 SER A CA 1
ATOM 1496 C C . SER A 1 183 ? 25.322 11.329 17.642 1.00 64.62 183 SER A C 1
ATOM 1498 O O . SER A 1 183 ? 24.160 11.409 18.056 1.00 64.62 183 SER A O 1
ATOM 1500 N N . LYS A 1 184 ? 25.805 10.171 17.175 1.00 62.72 184 LYS A N 1
ATOM 1501 C CA . LYS A 1 184 ? 25.020 8.923 17.152 1.00 62.72 184 LYS A CA 1
ATOM 1502 C C . LYS A 1 184 ? 24.459 8.597 18.542 1.00 62.72 184 LYS A C 1
ATOM 1504 O O . LYS A 1 184 ? 23.335 8.110 18.669 1.00 62.72 184 LYS A O 1
ATOM 1509 N N . GLU A 1 185 ? 25.217 8.906 19.587 1.00 65.50 185 GLU A N 1
ATOM 1510 C CA . GLU A 1 185 ? 24.848 8.749 20.992 1.00 65.50 185 GLU A CA 1
ATOM 1511 C C . GLU A 1 185 ? 23.640 9.616 21.381 1.00 65.50 185 GLU A C 1
ATOM 1513 O O . GLU A 1 185 ? 22.743 9.152 22.093 1.00 65.50 185 GLU A O 1
ATOM 1518 N N . GLU A 1 186 ? 23.576 10.855 20.896 1.00 63.44 186 GLU A N 1
ATOM 1519 C CA . GLU A 1 186 ? 22.462 11.775 21.136 1.00 63.44 186 GLU A CA 1
ATOM 1520 C C . GLU A 1 186 ? 21.199 11.360 20.379 1.00 63.44 186 GLU A C 1
ATOM 1522 O O . GLU A 1 186 ? 20.109 11.394 20.958 1.00 63.44 186 GLU A O 1
ATOM 1527 N N . VAL A 1 187 ? 21.338 10.866 19.145 1.00 60.22 187 VAL A N 1
ATOM 1528 C CA . VAL A 1 187 ? 20.227 10.276 18.380 1.00 60.22 187 VAL A CA 1
ATOM 1529 C C . VAL A 1 187 ? 19.661 9.059 19.110 1.00 60.22 187 VAL A C 1
ATOM 1531 O O . VAL A 1 187 ? 18.453 8.974 19.339 1.00 60.22 187 VAL A O 1
ATOM 1534 N N . VAL A 1 188 ? 20.526 8.151 19.575 1.00 63.88 188 VAL A N 1
ATOM 1535 C CA . VAL A 1 188 ? 20.123 6.986 20.381 1.00 63.88 188 VAL A CA 1
ATOM 1536 C C . VAL A 1 188 ? 19.413 7.434 21.662 1.00 63.88 188 VAL A C 1
ATOM 1538 O O . VAL A 1 188 ? 18.406 6.839 22.050 1.00 63.88 188 VAL A O 1
ATOM 1541 N N . LYS A 1 189 ? 19.906 8.481 22.332 1.00 66.62 189 LYS A N 1
ATOM 1542 C CA . LYS A 1 189 ? 19.308 9.015 23.565 1.00 66.62 189 LYS A CA 1
ATOM 1543 C C . LYS A 1 189 ? 17.933 9.642 23.316 1.00 66.62 189 LYS A C 1
ATOM 1545 O O . LYS A 1 189 ? 17.008 9.381 24.087 1.00 66.62 189 LYS A O 1
ATOM 1550 N N . ALA A 1 190 ? 17.775 10.416 22.244 1.00 63.25 190 ALA A N 1
ATOM 1551 C CA . ALA A 1 190 ? 16.493 10.986 21.831 1.00 63.25 190 ALA A CA 1
ATOM 1552 C C . ALA A 1 190 ? 15.488 9.881 21.470 1.00 63.25 190 ALA A C 1
ATOM 1554 O O . ALA A 1 190 ? 14.349 9.891 21.940 1.00 63.25 190 ALA A O 1
ATOM 1555 N N . PHE A 1 191 ? 15.943 8.865 20.737 1.00 61.09 191 PHE A N 1
ATOM 1556 C CA . PHE A 1 191 ? 15.128 7.721 20.340 1.00 61.09 191 PHE A CA 1
ATOM 1557 C C . PHE A 1 191 ? 14.691 6.866 21.540 1.00 61.09 191 PHE A C 1
ATOM 1559 O O . PHE A 1 191 ? 13.521 6.490 21.634 1.00 61.09 191 PHE A O 1
ATOM 1566 N N . LYS A 1 192 ? 15.595 6.625 22.506 1.00 66.12 192 LYS A N 1
ATOM 1567 C CA . LYS A 1 192 ? 15.285 6.001 23.811 1.00 66.12 192 LYS A CA 1
ATOM 1568 C C . LYS A 1 192 ? 14.215 6.778 24.569 1.00 66.12 192 LYS A C 1
ATOM 1570 O O . LYS A 1 192 ? 13.320 6.177 25.152 1.00 66.12 192 LYS A O 1
ATOM 1575 N N . LYS A 1 193 ? 14.318 8.109 24.572 1.00 66.38 193 LYS A N 1
ATOM 1576 C CA . LYS A 1 193 ? 13.369 8.986 25.265 1.00 66.38 193 LYS A CA 1
ATOM 1577 C C . LYS A 1 193 ? 11.982 8.940 24.617 1.00 66.38 193 LYS A C 1
ATOM 1579 O O . LYS A 1 193 ? 10.995 8.850 25.339 1.00 66.38 193 LYS A O 1
ATOM 1584 N N . ALA A 1 194 ? 11.912 8.970 23.286 1.00 51.31 194 ALA A N 1
ATOM 1585 C CA . ALA A 1 194 ? 10.653 8.916 22.539 1.00 51.31 194 ALA A CA 1
ATOM 1586 C C . ALA A 1 194 ? 9.979 7.532 22.600 1.00 51.31 194 ALA A C 1
ATOM 1588 O O . ALA A 1 194 ? 8.755 7.437 22.610 1.00 51.31 194 ALA A O 1
ATOM 1589 N N . ASN A 1 195 ? 10.772 6.461 22.688 1.00 57.69 195 ASN A N 1
ATOM 1590 C CA . ASN A 1 195 ? 10.292 5.079 22.657 1.00 57.69 195 ASN A CA 1
ATOM 1591 C C . ASN A 1 195 ? 10.661 4.313 23.934 1.00 57.69 195 ASN A C 1
ATOM 1593 O O . ASN A 1 195 ? 11.150 3.185 23.880 1.00 57.69 195 ASN A O 1
ATOM 1597 N N . SER A 1 196 ? 10.410 4.918 25.096 1.00 67.44 196 SER A N 1
ATOM 1598 C CA . SER A 1 196 ? 10.793 4.379 26.413 1.00 67.44 196 SER A CA 1
ATOM 1599 C C . SER A 1 196 ? 10.188 3.008 26.749 1.00 67.44 196 SER A C 1
ATOM 1601 O O . SER A 1 196 ? 10.675 2.316 27.639 1.00 67.44 196 SER A O 1
ATOM 1603 N N . HIS A 1 197 ? 9.144 2.600 26.027 1.00 66.12 197 HIS A N 1
ATOM 1604 C CA . HIS A 1 197 ? 8.471 1.310 26.158 1.00 66.12 197 HIS A CA 1
ATOM 1605 C C . HIS A 1 197 ? 9.179 0.165 25.406 1.00 66.12 197 HIS A C 1
ATOM 1607 O O . HIS A 1 197 ? 8.842 -1.002 25.612 1.00 66.12 197 HIS A O 1
ATOM 1613 N N . LEU A 1 198 ? 10.142 0.463 24.525 1.00 56.62 198 LEU A N 1
ATOM 1614 C CA . LEU A 1 198 ? 10.899 -0.555 23.796 1.00 56.62 198 LEU A CA 1
ATOM 1615 C C . LEU A 1 198 ? 12.077 -1.071 24.629 1.00 56.62 198 LEU A C 1
ATOM 1617 O O . LEU A 1 198 ? 12.794 -0.316 25.282 1.00 56.62 198 LEU A O 1
ATOM 1621 N N . SER A 1 199 ? 12.325 -2.382 24.565 1.00 72.19 199 SER A N 1
ATOM 1622 C CA . SER A 1 199 ? 13.517 -2.967 25.183 1.00 72.19 199 SER A CA 1
ATOM 1623 C C . SER A 1 199 ? 14.784 -2.502 24.462 1.00 72.19 199 SER A C 1
ATOM 1625 O O . SER A 1 199 ? 14.768 -2.282 23.249 1.00 72.19 199 SER A O 1
ATOM 1627 N N . ALA A 1 200 ? 15.908 -2.415 25.182 1.00 65.81 200 ALA A N 1
ATOM 1628 C CA . ALA A 1 200 ? 17.181 -1.949 24.622 1.00 65.81 200 ALA A CA 1
ATOM 1629 C C . ALA A 1 200 ? 17.583 -2.703 23.338 1.00 65.81 200 ALA A C 1
ATOM 1631 O O . ALA A 1 200 ? 17.998 -2.081 22.367 1.00 65.81 200 ALA A O 1
ATOM 1632 N N . LYS A 1 201 ? 17.357 -4.024 23.298 1.00 64.56 201 LYS A N 1
ATOM 1633 C CA . LYS A 1 201 ? 17.631 -4.879 22.132 1.00 64.56 201 LYS A CA 1
ATOM 1634 C C . LYS A 1 201 ? 16.724 -4.572 20.931 1.00 64.56 201 LYS A C 1
ATOM 1636 O O . LYS A 1 201 ? 17.197 -4.539 19.801 1.00 64.56 201 LYS A O 1
ATOM 1641 N N . LYS A 1 202 ? 15.421 -4.340 21.156 1.00 56.44 202 LYS A N 1
ATOM 1642 C CA . LYS A 1 202 ? 14.472 -3.957 20.087 1.00 56.44 202 LYS A CA 1
ATOM 1643 C C . LYS A 1 202 ? 14.783 -2.569 19.533 1.00 56.44 202 LYS A C 1
ATOM 1645 O O . LYS A 1 202 ? 14.638 -2.338 18.335 1.00 56.44 202 LYS A O 1
ATOM 1650 N N . LEU A 1 203 ? 15.216 -1.676 20.415 1.00 57.12 203 LEU A N 1
ATOM 1651 C CA . LEU A 1 203 ? 15.597 -0.316 20.081 1.00 57.12 203 LEU A CA 1
ATOM 1652 C C . LEU A 1 203 ? 16.870 -0.270 19.229 1.00 57.12 203 LEU A C 1
ATOM 1654 O O . LEU A 1 203 ? 16.896 0.393 18.200 1.00 57.12 203 LEU A O 1
ATOM 1658 N N . GLU A 1 204 ? 17.905 -1.004 19.635 1.00 59.94 204 GLU A N 1
ATOM 1659 C CA . GLU A 1 204 ? 19.154 -1.119 18.882 1.00 59.94 204 GLU A CA 1
ATOM 1660 C C . GLU A 1 204 ? 18.908 -1.718 17.494 1.00 59.94 204 GLU A C 1
ATOM 1662 O O . GLU A 1 204 ? 19.406 -1.194 16.504 1.00 59.94 204 GLU A O 1
ATOM 1667 N N . HIS A 1 205 ? 18.055 -2.740 17.399 1.00 59.78 205 HIS A N 1
ATOM 1668 C CA . HIS A 1 205 ? 17.659 -3.316 16.117 1.00 59.78 205 HIS A CA 1
ATOM 1669 C C . HIS A 1 205 ? 16.910 -2.312 15.220 1.00 59.78 205 HIS A C 1
ATOM 1671 O O . HIS A 1 205 ? 17.187 -2.241 14.026 1.00 59.78 205 HIS A O 1
ATOM 1677 N N . HIS A 1 206 ? 16.015 -1.490 15.786 1.00 53.88 206 HIS A N 1
ATOM 1678 C CA . HIS A 1 206 ? 15.360 -0.403 15.046 1.00 53.88 206 HIS A CA 1
ATOM 1679 C C . HIS A 1 206 ? 16.370 0.602 14.499 1.00 53.88 206 HIS A C 1
ATOM 1681 O O . HIS A 1 206 ? 16.325 0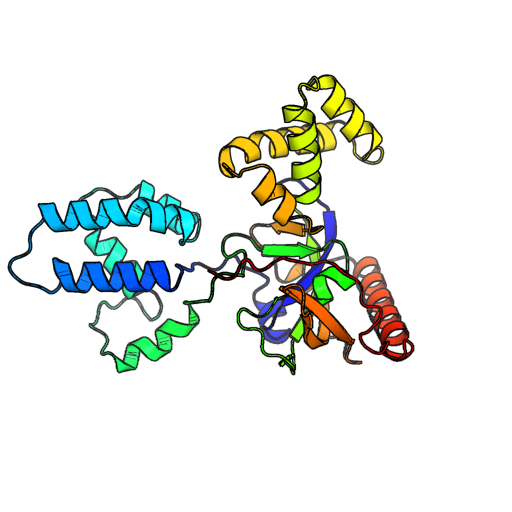.920 13.317 1.00 53.88 206 HIS A O 1
ATOM 1687 N N . ILE A 1 207 ? 17.298 1.058 15.341 1.00 56.75 207 ILE A N 1
ATOM 1688 C CA . ILE A 1 207 ? 18.324 2.034 14.960 1.00 56.75 207 ILE A CA 1
ATOM 1689 C C . ILE A 1 207 ? 19.238 1.457 13.871 1.00 56.75 207 ILE A C 1
ATOM 1691 O O . ILE A 1 207 ? 19.544 2.146 12.906 1.00 56.75 207 ILE A O 1
ATOM 1695 N N . GLN A 1 208 ? 19.632 0.186 13.970 1.00 59.25 208 GLN A N 1
ATOM 1696 C CA . GLN A 1 208 ? 20.449 -0.471 12.945 1.00 59.25 208 GLN A CA 1
ATOM 1697 C C . GLN A 1 208 ? 19.705 -0.627 11.612 1.00 59.25 208 GLN A C 1
ATOM 1699 O O . GLN A 1 208 ? 20.294 -0.387 10.565 1.00 59.25 208 GLN A O 1
ATOM 1704 N N . ASN A 1 209 ? 18.414 -0.965 11.630 1.00 53.31 209 ASN A N 1
ATOM 1705 C CA . ASN A 1 209 ? 17.610 -1.069 10.407 1.00 53.31 209 ASN A CA 1
ATOM 1706 C C . ASN A 1 209 ? 17.385 0.299 9.744 1.00 53.31 209 ASN A C 1
ATOM 1708 O O . ASN A 1 209 ? 17.431 0.396 8.522 1.00 53.31 209 ASN A O 1
ATOM 1712 N N . ILE A 1 210 ? 17.202 1.346 10.551 1.00 51.53 210 ILE A N 1
ATOM 1713 C CA . ILE A 1 210 ? 17.116 2.752 10.129 1.00 51.53 210 ILE A CA 1
ATOM 1714 C C . ILE A 1 210 ? 18.418 3.191 9.436 1.00 51.53 210 ILE A C 1
ATOM 1716 O O . ILE A 1 210 ? 18.388 3.721 8.327 1.00 51.53 210 ILE A O 1
ATOM 1720 N N . LEU A 1 211 ? 19.573 2.880 10.033 1.00 52.38 211 LEU A N 1
ATOM 1721 C CA . LEU A 1 211 ? 20.896 3.166 9.459 1.00 52.38 211 LEU A CA 1
ATOM 1722 C C . LEU A 1 211 ? 21.216 2.301 8.226 1.00 52.38 211 LEU A C 1
ATOM 1724 O O . LEU A 1 211 ? 21.966 2.712 7.347 1.00 52.38 211 LEU A O 1
ATOM 1728 N N . HIS A 1 212 ? 20.663 1.089 8.137 1.00 51.06 212 HIS A N 1
ATOM 1729 C CA . HIS A 1 212 ? 20.829 0.226 6.967 1.00 51.06 212 HIS A CA 1
ATOM 1730 C C . HIS A 1 212 ? 19.963 0.687 5.782 1.00 51.06 212 HIS A C 1
ATOM 1732 O O . HIS A 1 212 ? 20.388 0.571 4.635 1.00 51.06 212 HIS A O 1
ATOM 1738 N N . ALA A 1 213 ? 18.778 1.245 6.053 1.00 46.00 213 ALA A N 1
ATOM 1739 C CA . ALA A 1 213 ? 17.866 1.783 5.046 1.00 46.00 213 ALA A CA 1
ATOM 1740 C C . ALA A 1 213 ? 18.371 3.085 4.399 1.00 46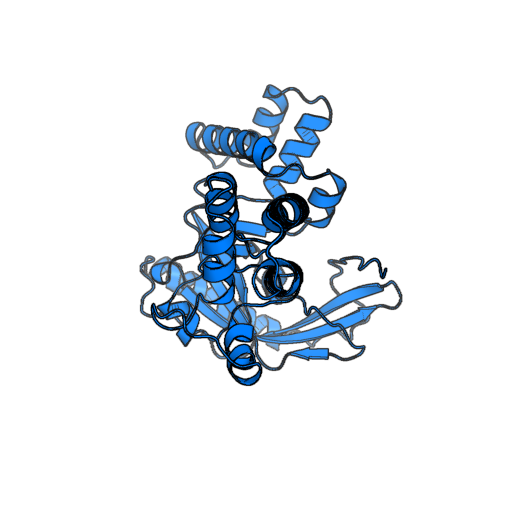.00 213 ALA A C 1
ATOM 1742 O O . ALA A 1 213 ? 18.073 3.323 3.234 1.00 46.00 213 ALA A O 1
ATOM 1743 N N . GLU A 1 214 ? 19.206 3.868 5.092 1.00 42.75 214 GLU A N 1
ATOM 1744 C CA . GLU A 1 214 ? 19.900 5.047 4.540 1.00 42.75 214 GLU A CA 1
ATOM 1745 C C . GLU A 1 214 ? 20.678 4.718 3.251 1.00 42.75 214 GLU A C 1
ATOM 1747 O O . GLU A 1 214 ? 20.676 5.497 2.303 1.00 42.75 214 GLU A O 1
ATOM 1752 N N . LYS A 1 215 ? 21.263 3.513 3.170 1.00 46.25 215 LYS A N 1
ATOM 1753 C CA . LYS A 1 215 ? 21.948 3.018 1.963 1.00 46.25 215 LYS A CA 1
ATOM 1754 C C . LYS A 1 215 ? 21.006 2.588 0.835 1.00 46.25 215 LYS A C 1
ATOM 1756 O O . LYS A 1 215 ? 21.469 2.397 -0.283 1.00 46.25 215 LYS A O 1
ATOM 1761 N N . ILE A 1 216 ? 19.727 2.365 1.134 1.00 38.25 216 ILE A N 1
ATOM 1762 C CA . ILE A 1 216 ? 18.728 1.837 0.195 1.00 38.25 216 ILE A CA 1
ATOM 1763 C C . ILE A 1 216 ? 17.939 2.976 -0.458 1.00 38.25 216 ILE A C 1
ATOM 1765 O O . ILE A 1 216 ? 17.560 2.847 -1.617 1.00 38.25 216 ILE A O 1
ATOM 1769 N N . SER A 1 217 ? 17.684 4.079 0.252 1.00 40.59 217 SER A N 1
ATOM 1770 C CA . SER A 1 217 ? 16.708 5.075 -0.204 1.00 40.59 217 SER A CA 1
ATOM 1771 C C . SER A 1 217 ? 17.260 6.247 -1.016 1.00 40.59 217 SER A C 1
ATOM 1773 O O . SER A 1 217 ? 16.459 6.830 -1.730 1.00 40.59 217 SER A O 1
ATOM 1775 N N . ASN A 1 218 ? 18.555 6.603 -0.939 1.00 45.75 218 ASN A N 1
ATOM 1776 C CA . ASN A 1 218 ? 19.181 7.699 -1.722 1.00 45.75 218 ASN A CA 1
ATOM 1777 C C . ASN A 1 218 ? 18.321 8.988 -1.883 1.00 45.75 218 ASN A C 1
ATOM 1779 O O . ASN A 1 218 ? 18.458 9.705 -2.867 1.00 45.75 218 ASN A O 1
ATOM 1783 N N . MET A 1 219 ? 17.429 9.274 -0.928 1.00 41.41 219 MET A N 1
ATOM 1784 C CA . MET A 1 219 ? 16.404 10.319 -1.024 1.00 41.41 219 MET A CA 1
ATOM 1785 C C . MET A 1 219 ? 16.894 11.614 -0.393 1.00 41.41 219 MET A C 1
ATOM 1787 O O . MET A 1 219 ? 17.500 11.591 0.685 1.00 41.41 219 MET A O 1
ATOM 1791 N N . ASP A 1 220 ? 16.576 12.739 -1.030 1.00 42.66 220 ASP A N 1
ATOM 1792 C CA . ASP A 1 220 ? 16.824 14.065 -0.469 1.00 42.66 220 ASP A CA 1
ATOM 1793 C C . ASP A 1 220 ? 15.911 14.335 0.743 1.00 42.66 220 ASP A C 1
ATOM 1795 O O . ASP A 1 220 ? 14.797 13.818 0.867 1.00 42.66 220 ASP A O 1
ATOM 1799 N N . ILE A 1 221 ? 16.367 15.196 1.656 1.00 37.59 221 ILE A N 1
ATOM 1800 C CA . ILE A 1 221 ? 15.622 15.573 2.861 1.00 37.59 221 ILE A CA 1
ATOM 1801 C C . ILE A 1 221 ? 14.292 16.254 2.522 1.00 37.59 221 ILE A C 1
ATOM 1803 O O . ILE A 1 221 ? 13.327 16.102 3.268 1.00 37.59 221 ILE A O 1
ATOM 1807 N N . LYS A 1 222 ? 14.202 16.950 1.379 1.00 40.09 222 LYS A N 1
ATOM 1808 C CA . LYS A 1 222 ? 12.936 17.520 0.903 1.00 40.09 222 LYS A CA 1
ATOM 1809 C C . LYS A 1 222 ? 11.958 16.439 0.452 1.00 40.09 222 LYS A C 1
ATOM 1811 O O . LYS A 1 222 ? 10.781 16.548 0.766 1.00 40.09 222 LYS A O 1
ATOM 1816 N N . GLU A 1 223 ? 12.428 15.376 -0.195 1.00 40.84 223 GLU A N 1
ATOM 1817 C CA . GLU A 1 223 ? 11.593 14.235 -0.603 1.00 40.84 223 GLU A CA 1
ATOM 1818 C C . GLU A 1 223 ? 11.097 13.452 0.621 1.00 40.84 223 GLU A C 1
ATOM 1820 O O . GLU A 1 223 ? 9.910 13.143 0.731 1.00 40.84 223 GLU A O 1
ATOM 1825 N N . ALA A 1 224 ? 11.970 13.234 1.610 1.00 37.66 224 ALA A N 1
ATOM 1826 C CA . ALA A 1 224 ? 11.598 12.626 2.888 1.00 37.66 224 ALA A CA 1
ATOM 1827 C C . ALA A 1 224 ? 10.588 13.477 3.684 1.00 37.66 224 ALA A C 1
ATOM 1829 O O . ALA A 1 224 ? 9.712 12.929 4.353 1.00 37.66 224 ALA A O 1
ATOM 1830 N N . MET A 1 225 ? 10.689 14.809 3.604 1.00 34.75 225 MET A N 1
ATOM 1831 C CA . MET A 1 225 ? 9.735 15.742 4.215 1.00 34.75 225 MET A CA 1
ATOM 1832 C C . MET A 1 225 ? 8.437 15.908 3.417 1.00 34.75 225 MET A C 1
ATOM 1834 O O . MET A 1 225 ? 7.439 16.304 4.004 1.00 34.75 225 MET A O 1
ATOM 1838 N N . LEU A 1 226 ? 8.403 15.600 2.120 1.00 38.59 226 LEU A N 1
ATOM 1839 C CA . LEU A 1 226 ? 7.152 15.518 1.351 1.00 38.59 226 LEU A CA 1
ATOM 1840 C C . LEU A 1 226 ? 6.382 14.226 1.667 1.00 38.59 226 LEU A C 1
ATOM 1842 O O . LEU A 1 226 ? 5.156 14.204 1.598 1.00 38.59 226 LEU A O 1
ATOM 1846 N N . MET A 1 227 ? 7.080 13.184 2.127 1.00 40.09 227 MET A N 1
ATOM 1847 C CA . MET A 1 227 ? 6.490 11.974 2.709 1.00 40.09 227 MET A CA 1
ATOM 1848 C C . MET A 1 227 ? 6.099 12.141 4.190 1.00 40.09 227 MET A C 1
ATOM 1850 O O . MET A 1 227 ? 6.122 11.158 4.932 1.00 40.09 227 MET A O 1
ATOM 1854 N N . TYR A 1 228 ? 5.750 13.351 4.657 1.00 43.88 228 TYR A N 1
ATOM 1855 C CA . TYR A 1 228 ? 5.306 13.623 6.041 1.00 43.88 228 TYR A CA 1
ATOM 1856 C C . TYR A 1 228 ? 3.910 13.049 6.334 1.00 43.88 228 TYR A C 1
ATOM 1858 O O . TYR A 1 228 ? 2.997 13.723 6.801 1.00 43.88 228 TYR A O 1
ATOM 1866 N N . ILE A 1 229 ? 3.744 11.770 6.046 1.00 53.81 229 ILE A N 1
ATOM 1867 C CA . ILE A 1 229 ? 2.580 10.959 6.317 1.00 53.81 229 ILE A CA 1
ATOM 1868 C C . ILE A 1 229 ? 3.057 9.963 7.374 1.00 53.81 229 ILE A C 1
ATOM 1870 O O . ILE A 1 229 ? 4.174 9.446 7.299 1.00 53.81 229 ILE A O 1
ATOM 1874 N N . GLU A 1 230 ? 2.254 9.693 8.405 1.00 64.94 230 GLU A N 1
ATOM 1875 C CA . GLU A 1 230 ? 2.551 8.652 9.403 1.00 64.94 230 GLU A CA 1
ATOM 1876 C C . GLU A 1 230 ? 2.430 7.236 8.803 1.00 64.94 230 GLU A C 1
ATOM 1878 O O . GLU A 1 230 ? 1.651 6.395 9.275 1.00 64.94 230 GLU A O 1
ATOM 1883 N N . GLU A 1 231 ? 3.188 6.987 7.741 1.00 76.44 231 GLU A N 1
ATOM 1884 C CA . GLU A 1 231 ? 3.226 5.756 6.984 1.00 76.44 231 GLU A CA 1
ATOM 1885 C C . GLU A 1 231 ? 4.221 4.774 7.580 1.00 76.44 231 GLU A C 1
ATOM 1887 O O . GLU A 1 231 ? 5.345 5.100 7.980 1.00 76.44 231 GLU A O 1
ATOM 1892 N N . ILE A 1 232 ? 3.776 3.528 7.619 1.00 81.31 232 ILE A N 1
ATOM 1893 C CA . ILE A 1 232 ? 4.625 2.373 7.798 1.00 81.31 232 ILE A CA 1
ATOM 1894 C C . ILE A 1 232 ? 4.561 1.602 6.489 1.00 81.31 232 ILE A C 1
ATOM 1896 O O . ILE A 1 232 ? 3.484 1.216 6.040 1.00 81.31 232 ILE A O 1
ATOM 1900 N N . VAL A 1 233 ? 5.718 1.360 5.893 1.00 82.62 233 VAL A N 1
ATOM 1901 C CA . VAL A 1 233 ? 5.833 0.570 4.671 1.00 82.62 233 VAL A CA 1
ATOM 1902 C C . VAL A 1 233 ? 6.296 -0.842 5.015 1.00 82.62 233 VAL A C 1
ATOM 1904 O O . VAL A 1 233 ? 7.198 -1.040 5.830 1.00 82.62 233 VAL A O 1
ATOM 1907 N N . THR A 1 234 ? 5.671 -1.846 4.418 1.00 81.94 234 THR A N 1
ATOM 1908 C CA . THR A 1 234 ? 6.043 -3.259 4.557 1.00 81.94 234 THR A CA 1
ATOM 1909 C C . THR A 1 234 ? 6.106 -3.930 3.188 1.00 81.94 234 THR A C 1
ATOM 1911 O O . THR A 1 234 ? 5.607 -3.389 2.207 1.00 81.94 234 THR A O 1
ATOM 1914 N N . LYS A 1 235 ? 6.739 -5.099 3.073 1.00 77.44 235 LYS A N 1
ATOM 1915 C CA . LYS A 1 235 ? 6.792 -5.831 1.796 1.00 77.44 235 LYS A CA 1
ATOM 1916 C C . LYS A 1 235 ? 5.439 -6.438 1.450 1.00 77.44 235 LYS A C 1
ATOM 1918 O O . LYS A 1 235 ? 5.021 -6.403 0.300 1.00 77.44 235 LYS A O 1
ATOM 1923 N N . ASN A 1 236 ? 4.786 -7.016 2.447 1.00 83.94 236 ASN A N 1
ATOM 1924 C CA . ASN A 1 236 ? 3.501 -7.671 2.320 1.00 83.94 236 ASN A CA 1
ATOM 1925 C C . ASN A 1 236 ? 2.754 -7.628 3.660 1.00 83.94 236 ASN A C 1
ATOM 1927 O O . ASN A 1 236 ? 3.324 -7.319 4.710 1.00 83.94 236 ASN A O 1
ATOM 1931 N N . ILE A 1 237 ? 1.460 -7.912 3.593 1.00 91.50 237 ILE A N 1
ATOM 1932 C CA . ILE A 1 237 ? 0.594 -8.190 4.735 1.00 91.50 237 ILE A CA 1
ATOM 1933 C C . ILE A 1 237 ? -0.159 -9.456 4.361 1.00 91.50 237 ILE A C 1
ATOM 1935 O O . ILE A 1 237 ? -0.883 -9.457 3.364 1.00 91.50 237 ILE A O 1
ATOM 1939 N N . SER A 1 238 ? 0.035 -10.530 5.118 1.00 93.00 238 SER A N 1
ATOM 1940 C CA . SER A 1 238 ? -0.675 -11.781 4.871 1.00 93.00 238 SER A CA 1
ATOM 1941 C C . SER A 1 238 ? -2.179 -11.602 5.066 1.00 93.00 238 SER A C 1
ATOM 1943 O O . SER A 1 238 ? -2.623 -10.730 5.813 1.00 93.00 238 SER A O 1
ATOM 1945 N N . SER A 1 239 ? -2.981 -12.437 4.407 1.00 94.00 239 SER A N 1
ATOM 1946 C CA . SER A 1 239 ? -4.434 -12.477 4.611 1.00 94.00 239 SER A CA 1
ATOM 1947 C C . SER A 1 239 ? -4.804 -12.678 6.082 1.00 94.00 239 SER A C 1
ATOM 1949 O O . SER A 1 239 ? -5.718 -12.020 6.579 1.00 94.00 239 SER A O 1
ATOM 1951 N N . GLU A 1 240 ? -4.058 -13.524 6.795 1.00 97.25 240 GLU A N 1
ATOM 1952 C CA . GLU A 1 240 ? -4.287 -13.831 8.211 1.00 97.25 240 GLU A CA 1
ATOM 1953 C C . GLU A 1 240 ? -4.038 -12.639 9.156 1.00 97.25 240 GLU A C 1
ATOM 1955 O O . GLU A 1 240 ? -4.588 -12.593 10.262 1.00 97.25 240 GLU A O 1
ATOM 1960 N N . ASP A 1 241 ? -3.307 -11.621 8.694 1.00 97.31 241 ASP A N 1
ATOM 1961 C CA . ASP A 1 241 ? -3.066 -10.364 9.407 1.00 97.31 241 ASP A CA 1
ATOM 1962 C C . ASP A 1 241 ? -4.092 -9.259 9.076 1.00 97.31 241 ASP A C 1
ATOM 1964 O O . ASP A 1 241 ? -4.040 -8.162 9.645 1.00 97.31 241 ASP A O 1
ATOM 1968 N N . ILE A 1 242 ? -5.052 -9.516 8.183 1.00 97.62 242 ILE A N 1
ATOM 1969 C CA . ILE A 1 242 ? -6.115 -8.565 7.831 1.00 97.62 242 ILE A CA 1
ATOM 1970 C C . ILE A 1 242 ? -7.351 -8.868 8.666 1.00 97.62 242 ILE A C 1
ATOM 1972 O O . ILE A 1 242 ? -7.876 -9.973 8.624 1.00 97.62 242 ILE A O 1
ATOM 1976 N N . ILE A 1 243 ? -7.844 -7.877 9.403 1.00 98.31 243 ILE A N 1
ATOM 1977 C CA . ILE A 1 243 ? -8.869 -8.082 10.435 1.00 98.31 243 ILE A CA 1
ATOM 1978 C C . ILE A 1 243 ? -10.257 -7.744 9.908 1.00 98.31 243 ILE A C 1
ATOM 1980 O O . ILE A 1 243 ? -11.220 -8.480 10.123 1.00 98.31 243 ILE A O 1
ATOM 1984 N N . ALA A 1 244 ? -10.373 -6.584 9.268 1.00 98.31 244 ALA A N 1
ATOM 1985 C CA . ALA A 1 244 ? -11.650 -6.047 8.835 1.00 98.31 244 ALA A CA 1
ATOM 1986 C C . ALA A 1 244 ? -11.471 -5.040 7.702 1.00 98.31 244 ALA A C 1
ATOM 1988 O O . ALA A 1 244 ? -10.388 -4.478 7.520 1.00 98.31 244 ALA A O 1
ATOM 1989 N N . ALA A 1 245 ? -12.563 -4.768 7.001 1.00 97.88 245 ALA A N 1
ATOM 1990 C CA . ALA A 1 245 ? -12.681 -3.695 6.033 1.00 97.88 245 ALA A CA 1
ATOM 1991 C C . ALA A 1 245 ? -13.950 -2.881 6.303 1.00 97.88 245 ALA A C 1
ATOM 1993 O O . ALA A 1 245 ? -14.977 -3.432 6.700 1.00 97.88 245 ALA A O 1
ATOM 1994 N N . VAL A 1 246 ? -13.877 -1.572 6.076 1.00 96.94 246 VAL A N 1
ATOM 1995 C CA . VAL A 1 246 ? -15.023 -0.660 6.156 1.00 96.94 246 VAL A CA 1
ATOM 1996 C C . VAL A 1 246 ? -15.144 0.077 4.827 1.00 96.94 246 VAL A C 1
ATOM 1998 O O . VAL A 1 246 ? -14.176 0.737 4.436 1.00 96.94 246 VAL A O 1
ATOM 2001 N N . PRO A 1 247 ? -16.284 -0.023 4.123 1.00 95.25 247 PRO A N 1
ATOM 2002 C CA . PRO A 1 247 ? -16.526 0.769 2.933 1.00 95.25 247 PRO A CA 1
ATOM 2003 C C . PRO A 1 247 ? -16.571 2.257 3.279 1.00 95.25 247 PRO A C 1
ATOM 2005 O O . PRO A 1 247 ? -17.051 2.671 4.340 1.00 95.25 247 PRO A O 1
ATOM 2008 N N . ILE A 1 248 ? -16.041 3.064 2.376 1.00 91.88 248 ILE A N 1
ATOM 2009 C CA . ILE A 1 248 ? -15.886 4.502 2.547 1.00 91.88 248 ILE A CA 1
ATOM 2010 C C . ILE A 1 248 ? -16.142 5.205 1.217 1.00 91.88 248 ILE A C 1
ATOM 2012 O O . ILE A 1 248 ? -15.644 4.794 0.161 1.00 91.88 248 ILE A O 1
ATOM 2016 N N . ARG A 1 249 ? -16.897 6.299 1.305 1.00 89.12 249 ARG A N 1
ATOM 2017 C CA . ARG A 1 249 ? -17.097 7.274 0.233 1.00 89.12 249 ARG A CA 1
ATOM 2018 C C . ARG A 1 249 ? -16.227 8.481 0.499 1.00 89.12 249 ARG A C 1
ATOM 2020 O O . ARG A 1 249 ? -16.114 8.914 1.648 1.00 89.12 249 ARG A O 1
ATOM 2027 N N . ARG A 1 250 ? -15.607 9.007 -0.550 1.00 83.88 250 ARG A N 1
ATOM 2028 C CA . ARG A 1 250 ? -14.660 10.120 -0.450 1.00 83.88 250 ARG A CA 1
ATOM 2029 C C . ARG A 1 250 ? -15.015 11.187 -1.453 1.00 83.88 250 ARG A C 1
ATOM 2031 O O . ARG A 1 250 ? -15.388 10.865 -2.582 1.00 83.88 250 ARG A O 1
ATOM 2038 N N . GLN A 1 251 ? -14.835 12.422 -1.028 1.00 80.62 251 GLN A N 1
ATOM 2039 C CA . GLN A 1 251 ? -14.902 13.592 -1.880 1.00 80.62 251 GLN A CA 1
ATOM 2040 C C . GLN A 1 251 ? -13.570 14.305 -1.772 1.00 80.62 251 GLN A C 1
ATOM 2042 O O . GLN A 1 251 ? -13.072 14.503 -0.662 1.00 80.62 251 GLN A O 1
ATOM 2047 N N . PHE A 1 252 ? -12.995 14.643 -2.917 1.00 76.50 252 PHE A N 1
ATOM 2048 C CA . PHE A 1 252 ? -11.764 15.410 -2.993 1.00 76.50 252 PHE A CA 1
ATOM 2049 C C . PHE A 1 252 ? -12.027 16.701 -3.753 1.00 76.50 252 PHE A C 1
ATOM 2051 O O . PHE A 1 252 ? -12.825 16.713 -4.686 1.00 76.50 252 PHE A O 1
ATOM 2058 N N . GLN A 1 253 ? -11.336 17.760 -3.354 1.00 72.69 253 GLN A N 1
ATOM 2059 C CA . GLN A 1 253 ? -11.384 19.056 -4.009 1.00 72.69 253 GLN A CA 1
ATOM 2060 C C . GLN A 1 253 ? -9.968 19.617 -4.083 1.00 72.69 253 GLN A C 1
ATOM 2062 O O . GLN A 1 253 ? -9.235 19.592 -3.090 1.00 72.69 253 GLN A O 1
ATOM 2067 N N . LEU A 1 254 ? -9.586 20.142 -5.244 1.00 67.56 254 LEU A N 1
ATOM 2068 C CA . LEU A 1 254 ? -8.382 20.952 -5.360 1.00 67.56 254 LEU A CA 1
ATOM 2069 C C . LEU A 1 254 ? -8.704 22.373 -4.890 1.00 67.56 254 LEU A C 1
ATOM 2071 O O . LEU A 1 254 ? -9.632 23.009 -5.386 1.00 67.56 254 LEU A O 1
ATOM 2075 N N . THR A 1 255 ? -7.962 22.874 -3.911 1.00 68.50 255 THR A N 1
ATOM 2076 C CA . THR A 1 255 ? -8.112 24.254 -3.458 1.00 68.50 255 THR A CA 1
ATOM 2077 C C . THR A 1 255 ? -7.504 25.216 -4.477 1.00 68.50 255 THR A C 1
ATOM 2079 O O . THR A 1 255 ? -6.624 24.850 -5.257 1.00 68.50 255 THR A O 1
ATOM 2082 N N . ASN A 1 256 ? -7.898 26.490 -4.413 1.00 70.94 256 ASN A N 1
ATOM 2083 C CA . ASN A 1 256 ? -7.330 27.555 -5.253 1.00 70.94 256 ASN A CA 1
ATOM 2084 C C . ASN A 1 256 ? -5.808 27.729 -5.084 1.00 70.94 256 ASN A C 1
ATOM 2086 O O . ASN A 1 256 ? -5.152 28.337 -5.924 1.00 70.94 256 ASN A O 1
ATOM 2090 N N . GLU A 1 257 ? -5.242 27.213 -3.992 1.00 69.94 257 GLU A N 1
ATOM 2091 C CA . GLU A 1 257 ? -3.807 27.240 -3.700 1.00 69.94 257 GLU A CA 1
ATOM 2092 C C . GLU A 1 257 ? -3.068 25.994 -4.228 1.00 69.94 257 GLU A C 1
ATOM 2094 O O . GLU A 1 257 ? -1.858 25.861 -4.031 1.00 69.94 257 GLU A O 1
ATOM 2099 N N . GLY A 1 258 ? -3.775 25.081 -4.906 1.00 62.59 258 GLY A N 1
ATOM 2100 C CA . GLY A 1 258 ? -3.217 23.845 -5.454 1.00 62.59 258 GLY A CA 1
ATOM 2101 C C . GLY A 1 258 ? -3.038 22.727 -4.423 1.00 62.59 258 GLY A C 1
ATOM 2102 O O . GLY A 1 258 ? -2.246 21.812 -4.653 1.00 62.59 258 GLY A O 1
ATOM 2103 N N . PHE A 1 259 ? -3.739 22.788 -3.284 1.00 62.47 259 PHE A N 1
ATOM 2104 C CA . PHE A 1 259 ? -3.742 21.711 -2.291 1.00 62.47 259 PHE A CA 1
ATOM 2105 C C . PHE A 1 259 ? -4.921 20.774 -2.504 1.00 62.47 259 PHE A C 1
ATOM 2107 O O . PHE A 1 259 ? -6.032 21.215 -2.783 1.00 62.47 259 PHE A O 1
ATOM 2114 N N . LEU A 1 260 ? -4.708 19.478 -2.300 1.00 63.41 260 LEU A N 1
ATOM 2115 C CA . LEU A 1 260 ? -5.805 18.522 -2.262 1.00 63.41 260 LEU A CA 1
ATOM 2116 C C . LEU A 1 260 ? -6.461 18.523 -0.874 1.00 63.41 260 LEU A C 1
ATOM 2118 O O . LEU A 1 260 ? -5.817 18.192 0.120 1.00 63.41 260 LEU A O 1
ATOM 2122 N N . SER A 1 261 ? -7.744 18.865 -0.815 1.00 70.19 261 SER A N 1
ATOM 2123 C CA . SER A 1 261 ? -8.598 18.689 0.361 1.00 70.19 261 SER A CA 1
ATOM 2124 C C . SER A 1 261 ? -9.490 17.467 0.167 1.00 70.19 261 SER A C 1
ATOM 2126 O O . SER A 1 261 ? -9.874 17.142 -0.957 1.00 70.19 261 SER A O 1
ATOM 2128 N N . GLY A 1 262 ? -9.821 16.768 1.253 1.00 73.44 262 GLY A N 1
ATOM 2129 C CA . GLY A 1 262 ? -10.646 15.569 1.192 1.00 73.44 262 GLY A CA 1
ATOM 2130 C C . GLY A 1 262 ? -11.568 15.413 2.393 1.00 73.44 262 GLY A C 1
ATOM 2131 O O . GLY A 1 262 ? -11.162 15.599 3.541 1.00 73.44 262 GLY A O 1
ATOM 2132 N N . THR A 1 263 ? -12.809 15.014 2.134 1.00 80.50 263 THR A N 1
ATOM 2133 C CA . THR A 1 263 ? -13.761 14.574 3.158 1.00 80.50 263 THR A CA 1
ATOM 2134 C C . THR A 1 263 ? -14.171 13.130 2.900 1.00 80.50 263 THR A C 1
ATOM 2136 O O . THR A 1 263 ? -14.008 12.592 1.800 1.00 80.50 263 THR A O 1
ATOM 2139 N N . PHE A 1 264 ? -14.675 12.456 3.935 1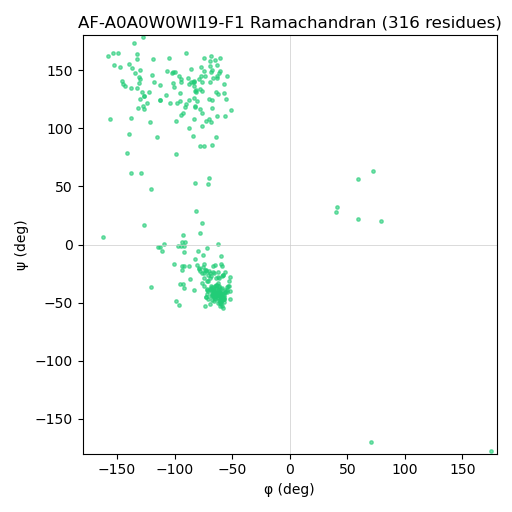.00 87.06 264 PHE A N 1
ATOM 2140 C CA . PHE A 1 264 ? -15.121 11.080 3.792 1.00 87.06 264 PHE A CA 1
ATOM 2141 C C . PHE A 1 264 ? -16.300 10.713 4.685 1.00 87.06 264 PHE A C 1
ATOM 2143 O O . PHE A 1 264 ? -16.467 11.221 5.799 1.00 87.06 264 PHE A O 1
ATOM 2150 N N . GLN A 1 265 ? -17.065 9.735 4.211 1.00 89.69 265 GLN A N 1
ATOM 2151 C CA . GLN A 1 265 ? -18.176 9.129 4.922 1.00 89.69 265 GLN A CA 1
ATOM 2152 C C . GLN A 1 265 ? -18.003 7.611 4.973 1.00 89.69 265 GLN A C 1
ATOM 2154 O O . GLN A 1 265 ? -17.801 6.961 3.947 1.00 89.69 265 GLN A O 1
ATOM 2159 N N . LEU A 1 266 ? -18.085 7.041 6.173 1.00 91.81 266 LEU A N 1
ATOM 2160 C CA . LEU A 1 266 ? -18.025 5.596 6.380 1.00 91.81 266 LEU A CA 1
ATOM 2161 C C . LEU A 1 266 ? -19.401 4.971 6.160 1.00 91.81 266 LEU A C 1
ATOM 2163 O O . LEU A 1 266 ? -20.412 5.512 6.610 1.00 91.81 266 LEU A O 1
ATOM 2167 N N . GLU A 1 267 ? -19.450 3.802 5.534 1.00 92.44 267 GLU A N 1
ATOM 2168 C CA . GLU A 1 267 ? -20.684 3.027 5.438 1.00 92.44 267 GLU A CA 1
ATOM 2169 C C . GLU A 1 267 ? -20.876 2.146 6.680 1.00 92.44 267 GLU A C 1
ATOM 2171 O O . GLU A 1 267 ? -19.919 1.717 7.327 1.00 92.44 267 GLU A O 1
ATOM 2176 N N . ASN A 1 268 ? -22.132 1.867 7.040 1.00 92.44 268 ASN A N 1
ATOM 2177 C CA . ASN A 1 268 ? -22.463 1.029 8.197 1.00 92.44 268 ASN A CA 1
ATOM 2178 C C . ASN A 1 268 ? -22.385 -0.473 7.862 1.00 92.44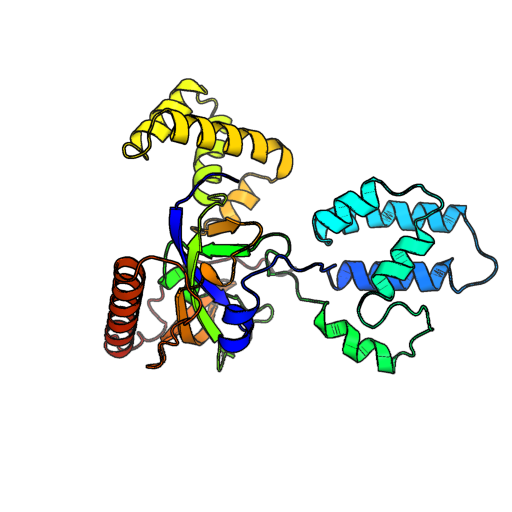 268 ASN A C 1
ATOM 2180 O O . ASN A 1 268 ? -23.346 -1.208 8.080 1.00 92.44 268 ASN A O 1
ATOM 2184 N N . ASP A 1 269 ? -21.254 -0.909 7.308 1.00 94.00 269 ASP A N 1
ATOM 2185 C CA . ASP A 1 269 ? -21.014 -2.288 6.871 1.00 94.00 269 ASP A CA 1
ATOM 2186 C C . ASP A 1 269 ? -19.570 -2.711 7.179 1.00 94.00 269 ASP A C 1
ATOM 2188 O O . ASP A 1 269 ? -18.688 -2.686 6.326 1.00 94.00 269 ASP A O 1
ATOM 2192 N N . VAL A 1 270 ? -19.290 -3.059 8.438 1.00 96.75 270 VAL A N 1
ATOM 2193 C CA . VAL A 1 270 ? -17.971 -3.601 8.801 1.00 96.75 270 VAL A CA 1
ATOM 2194 C C . VAL A 1 270 ? -17.893 -5.055 8.345 1.00 96.75 270 VAL A C 1
ATOM 2196 O O . VAL A 1 270 ? -18.560 -5.924 8.909 1.00 96.75 270 VAL A O 1
ATOM 2199 N N . GLN A 1 271 ? -17.028 -5.330 7.374 1.00 97.81 271 GLN A N 1
ATOM 2200 C CA . GLN A 1 271 ? -16.775 -6.677 6.872 1.00 97.81 271 GLN A CA 1
ATOM 2201 C C . GLN A 1 271 ? -15.597 -7.281 7.634 1.00 97.81 271 GLN A C 1
ATOM 2203 O O . GLN A 1 271 ? -14.470 -6.805 7.519 1.00 97.81 271 GLN A O 1
ATOM 2208 N N . MET A 1 272 ? -15.853 -8.316 8.432 1.00 98.25 272 MET A N 1
ATOM 2209 C CA . MET A 1 272 ? -14.814 -9.013 9.195 1.00 98.25 272 MET A CA 1
ATOM 2210 C C . MET A 1 272 ? -14.155 -10.097 8.340 1.00 98.25 272 MET A C 1
ATOM 2212 O O . MET A 1 272 ? -14.849 -10.824 7.626 1.00 98.25 272 MET A O 1
ATOM 2216 N N . ASN A 1 273 ? -12.834 -10.239 8.447 1.00 98.06 273 ASN A N 1
ATOM 2217 C CA . ASN A 1 273 ? -12.121 -11.355 7.841 1.00 98.06 273 ASN A CA 1
ATOM 2218 C C . ASN A 1 273 ? -12.217 -12.591 8.746 1.00 98.06 273 ASN A C 1
ATOM 2220 O O . ASN A 1 273 ? -11.758 -12.568 9.890 1.00 98.06 273 ASN A O 1
ATOM 2224 N N . ILE A 1 274 ? -12.818 -13.665 8.238 1.00 96.94 274 ILE A N 1
ATOM 2225 C CA . ILE A 1 274 ? -12.984 -14.921 8.982 1.00 96.94 274 ILE A CA 1
ATOM 2226 C C . ILE A 1 274 ? -11.678 -15.710 9.112 1.00 96.94 274 ILE A C 1
ATOM 2228 O O . ILE A 1 274 ? -11.552 -16.495 10.048 1.00 96.94 274 ILE A O 1
ATOM 2232 N N . ASP A 1 275 ? -10.721 -15.459 8.217 1.00 96.44 275 ASP A N 1
ATOM 2233 C CA . ASP A 1 275 ? -9.433 -16.154 8.157 1.00 96.44 275 ASP A CA 1
ATOM 2234 C C . ASP A 1 275 ? -8.340 -15.422 8.959 1.00 96.44 275 ASP A C 1
ATOM 2236 O O . ASP A 1 275 ? -7.168 -15.778 8.898 1.00 96.44 275 ASP A O 1
ATOM 2240 N N . CYS A 1 276 ? -8.700 -14.382 9.721 1.00 96.81 276 CYS A N 1
ATOM 2241 C CA . CYS A 1 276 ? -7.754 -13.669 10.575 1.00 96.81 276 CYS A CA 1
ATOM 2242 C C . CYS A 1 276 ? -7.314 -14.539 11.766 1.00 96.81 276 CYS A C 1
ATOM 2244 O O . CYS A 1 276 ? -8.144 -14.980 12.565 1.00 96.81 276 CYS A O 1
ATOM 2246 N N . GLU A 1 277 ? -6.001 -14.726 11.931 1.00 97.38 277 GLU A N 1
ATOM 2247 C CA . GLU A 1 277 ? -5.419 -15.590 12.973 1.00 97.38 277 GLU A CA 1
ATOM 2248 C C . GLU A 1 277 ? -5.051 -14.849 14.269 1.00 97.38 277 GLU A C 1
ATOM 2250 O O . GLU A 1 277 ? -4.541 -15.445 15.224 1.00 97.38 277 GLU A O 1
ATOM 2255 N N . LEU A 1 278 ? -5.319 -13.542 14.345 1.00 95.69 278 LEU A N 1
ATOM 2256 C CA . LEU A 1 278 ? -5.097 -12.781 15.572 1.00 95.69 278 LEU A CA 1
ATOM 2257 C C . LEU A 1 278 ? -6.019 -13.248 16.699 1.00 95.69 278 LEU A C 1
ATOM 2259 O O . LEU A 1 278 ? -7.091 -13.825 16.504 1.00 95.69 278 LEU A O 1
ATOM 2263 N N . ASP A 1 279 ? -5.620 -12.948 17.931 1.00 96.44 279 ASP A N 1
ATOM 2264 C CA . ASP A 1 279 ? -6.414 -13.337 19.081 1.00 96.44 279 ASP A CA 1
ATOM 2265 C C . ASP A 1 279 ? -7.800 -12.656 19.072 1.00 96.44 279 ASP A C 1
ATOM 2267 O O . ASP A 1 279 ? -7.978 -11.490 18.702 1.00 96.44 279 ASP A O 1
ATOM 2271 N N . LYS A 1 280 ? -8.814 -13.389 19.550 1.00 96.50 280 LYS A N 1
ATOM 2272 C CA . LYS A 1 280 ? -10.215 -12.930 19.551 1.00 96.50 280 LYS A CA 1
ATOM 2273 C C . LYS A 1 280 ? -10.425 -11.614 20.301 1.00 96.50 280 LYS A C 1
ATOM 2275 O O . LYS A 1 280 ? -11.407 -10.920 20.035 1.00 96.50 280 LYS A O 1
ATOM 2280 N N . LYS A 1 281 ? -9.571 -11.283 21.277 1.00 96.56 281 LYS A N 1
ATOM 2281 C CA . LYS A 1 281 ? -9.685 -10.029 22.028 1.00 96.56 281 LYS A CA 1
ATOM 2282 C C . LYS A 1 281 ? -9.253 -8.861 21.141 1.00 96.56 281 LYS A C 1
ATOM 2284 O O . LYS A 1 281 ? -9.997 -7.883 21.080 1.00 96.56 281 LYS A O 1
ATOM 2289 N N . THR A 1 282 ? -8.142 -8.987 20.420 1.00 94.69 282 THR A N 1
ATOM 2290 C CA . THR A 1 282 ? -7.678 -7.994 19.439 1.00 94.69 282 THR A CA 1
ATOM 2291 C C . THR A 1 282 ? -8.715 -7.767 18.340 1.00 94.69 282 THR A C 1
ATOM 2293 O O . THR A 1 282 ? -9.103 -6.622 18.100 1.00 94.69 282 THR A O 1
ATOM 2296 N N . ILE A 1 283 ? -9.261 -8.838 17.750 1.00 97.12 283 ILE A N 1
ATOM 2297 C CA . ILE A 1 283 ? -10.304 -8.734 16.709 1.00 97.12 283 ILE A CA 1
ATOM 2298 C C . ILE A 1 283 ? -11.523 -7.948 17.225 1.00 97.12 283 ILE A C 1
ATOM 2300 O O . ILE A 1 283 ? -11.974 -7.000 16.581 1.00 97.12 283 ILE A O 1
ATOM 2304 N N . LYS A 1 284 ? -12.014 -8.267 18.432 1.00 96.50 284 LYS A N 1
ATOM 2305 C CA . LYS A 1 284 ? -13.144 -7.553 19.058 1.00 96.50 284 LYS A CA 1
ATOM 2306 C C . LYS A 1 284 ? -12.841 -6.088 19.371 1.00 96.50 284 LYS A C 1
ATOM 2308 O O . LYS A 1 284 ? -13.740 -5.250 19.308 1.00 96.50 284 LYS A O 1
ATOM 2313 N N . GLN A 1 285 ? -11.604 -5.765 19.748 1.00 96.25 285 GLN A N 1
ATOM 2314 C CA . GLN A 1 285 ? -11.195 -4.380 19.993 1.00 96.25 285 GLN A CA 1
ATOM 2315 C C . GLN A 1 285 ? -11.230 -3.560 18.703 1.00 96.25 285 GLN A C 1
ATOM 2317 O O . GLN A 1 285 ? -11.757 -2.447 18.716 1.00 96.25 285 GLN A O 1
ATOM 2322 N N . VAL A 1 286 ? -10.735 -4.122 17.598 1.00 96.12 286 VAL A N 1
ATOM 2323 C CA . VAL A 1 286 ? -10.779 -3.480 16.278 1.00 96.12 286 VAL A CA 1
ATOM 2324 C C . VAL A 1 286 ? -12.219 -3.320 15.796 1.00 96.12 286 VAL A C 1
ATOM 2326 O O . VAL A 1 286 ? -12.608 -2.222 15.411 1.00 96.12 286 VAL A O 1
ATOM 2329 N N . GLU A 1 287 ? -13.046 -4.360 15.901 1.00 97.62 287 GLU A N 1
ATOM 2330 C CA . GLU A 1 287 ? -14.468 -4.290 15.540 1.00 97.62 287 GLU A CA 1
ATOM 2331 C C . GLU A 1 287 ? -15.205 -3.189 16.329 1.00 97.62 287 GLU A C 1
ATOM 2333 O O . GLU A 1 287 ? -15.933 -2.374 15.757 1.00 97.62 287 GLU A O 1
ATOM 2338 N N . SER A 1 288 ? -14.987 -3.128 17.647 1.00 95.94 288 SER A N 1
ATOM 2339 C CA . SER A 1 288 ? -15.567 -2.103 18.523 1.00 95.94 288 SER A CA 1
ATOM 2340 C C . SER A 1 288 ? -15.100 -0.693 18.150 1.00 95.94 288 SER A C 1
ATOM 2342 O O . SER A 1 288 ? -15.908 0.239 18.099 1.00 95.94 288 SER A O 1
ATOM 2344 N N . PHE A 1 289 ? -13.808 -0.539 17.843 1.00 96.12 289 PHE A N 1
ATOM 2345 C CA . PHE A 1 289 ? -13.239 0.717 17.364 1.00 96.12 289 PHE A CA 1
ATOM 2346 C C . PHE A 1 289 ? -13.909 1.174 16.061 1.00 96.12 289 PHE A C 1
ATOM 2348 O O . PHE A 1 289 ? -14.420 2.291 16.012 1.00 96.12 289 PHE A O 1
ATOM 2355 N N . LEU A 1 290 ? -14.000 0.307 15.048 1.00 95.50 290 LEU A N 1
ATOM 2356 C CA . LEU A 1 290 ? -14.597 0.647 13.751 1.00 95.50 290 LEU A CA 1
ATOM 2357 C C . LEU A 1 290 ? -16.080 1.019 13.881 1.00 95.50 290 LEU A C 1
ATOM 2359 O O . LEU A 1 290 ? -16.514 2.036 13.344 1.00 95.50 290 LEU A O 1
ATOM 2363 N N . LYS A 1 291 ? -16.851 0.267 14.677 1.00 95.44 291 LYS A N 1
ATOM 2364 C CA . LYS A 1 291 ? -18.258 0.595 14.975 1.00 95.44 291 LYS A CA 1
ATOM 2365 C C . LYS A 1 291 ? -18.405 1.960 15.653 1.00 95.44 291 LYS A C 1
ATOM 2367 O O . LYS A 1 291 ? -19.356 2.697 15.378 1.00 95.44 291 LYS A O 1
ATOM 2372 N N . LYS A 1 292 ? -17.474 2.313 16.544 1.00 92.50 292 LYS A N 1
ATOM 2373 C CA . LYS A 1 292 ? -17.444 3.632 17.185 1.00 92.50 292 LYS A CA 1
ATOM 2374 C C . LYS A 1 292 ? -17.104 4.734 16.181 1.00 92.50 292 LYS A C 1
ATOM 2376 O O . LYS A 1 292 ? -17.785 5.756 16.199 1.00 92.50 292 LYS A O 1
ATOM 2381 N N . GLU A 1 293 ? -16.112 4.529 15.317 1.00 91.19 293 GLU A N 1
ATOM 2382 C CA . GLU A 1 293 ? -15.737 5.496 14.276 1.00 91.19 293 GLU A CA 1
ATOM 2383 C C . GLU A 1 293 ? -16.886 5.748 13.295 1.00 91.19 293 GLU A C 1
ATOM 2385 O O . GLU A 1 293 ? -17.200 6.905 13.038 1.00 91.19 293 GLU A O 1
ATOM 2390 N N . ILE A 1 294 ? -17.599 4.708 12.844 1.00 91.75 294 ILE A N 1
ATOM 2391 C CA . ILE A 1 294 ? -18.804 4.855 12.003 1.00 91.75 294 ILE A CA 1
ATOM 2392 C C . ILE A 1 294 ? -19.850 5.721 12.712 1.00 91.75 294 ILE A C 1
ATOM 2394 O O . ILE A 1 294 ? -20.340 6.703 12.157 1.00 91.75 294 ILE A O 1
ATOM 2398 N N . LYS A 1 295 ? -20.146 5.419 13.983 1.00 90.25 295 LYS A N 1
ATOM 2399 C CA . LYS A 1 295 ? -21.114 6.191 14.776 1.00 90.25 295 LYS A CA 1
ATOM 2400 C C . LYS A 1 295 ? -20.694 7.652 14.959 1.00 90.25 295 LYS A C 1
ATOM 2402 O O . LYS A 1 295 ? -21.561 8.520 15.028 1.00 90.25 295 LYS A O 1
ATOM 2407 N N . LEU A 1 296 ? -19.399 7.927 15.110 1.00 85.44 296 LEU A N 1
ATOM 2408 C CA . LEU A 1 296 ? -18.876 9.289 15.226 1.00 85.44 296 LEU A CA 1
ATOM 2409 C C . LEU A 1 296 ? -18.926 10.020 13.881 1.00 85.44 296 LEU A C 1
ATOM 2411 O O . LEU A 1 296 ? -19.401 11.152 13.843 1.00 85.44 296 LEU A O 1
ATOM 2415 N N . ASN A 1 297 ? -18.513 9.366 12.795 1.00 86.94 297 ASN A N 1
ATOM 2416 C CA . ASN A 1 297 ? -18.541 9.911 11.439 1.00 86.94 297 ASN A CA 1
ATOM 2417 C C . ASN A 1 297 ? -19.974 10.243 10.987 1.00 86.94 297 ASN A C 1
ATOM 2419 O O . ASN A 1 297 ? -20.187 11.304 10.422 1.00 86.94 297 ASN A O 1
ATOM 2423 N N . HIS A 1 298 ? -20.976 9.425 11.335 1.00 84.69 298 HIS A N 1
ATOM 2424 C CA . HIS A 1 298 ? -22.393 9.714 11.040 1.00 84.69 298 HIS A CA 1
ATOM 2425 C C . HIS A 1 298 ? -23.002 10.829 11.897 1.00 84.69 298 HIS A C 1
ATOM 2427 O O . HIS A 1 298 ? -24.020 11.408 11.527 1.00 84.69 298 HIS A O 1
ATOM 2433 N N . LYS A 1 299 ? -22.423 11.105 13.071 1.00 79.38 299 LYS A N 1
ATOM 2434 C CA . LYS A 1 299 ? -22.867 12.192 13.959 1.00 79.38 299 LYS A CA 1
ATOM 2435 C C . LYS A 1 299 ? -22.221 13.525 13.626 1.00 79.38 299 LYS A C 1
ATOM 2437 O O . LYS A 1 299 ? -22.814 14.565 13.913 1.00 79.38 299 LYS A O 1
ATOM 2442 N N . ALA A 1 300 ? -21.004 13.497 13.096 1.00 70.69 300 ALA A N 1
ATOM 2443 C CA . ALA A 1 300 ? -20.384 14.678 12.539 1.00 70.69 300 ALA A CA 1
ATOM 2444 C C . ALA A 1 300 ? -21.252 15.115 11.355 1.00 70.69 300 ALA A C 1
ATOM 2446 O O . ALA A 1 300 ? -21.329 14.421 10.346 1.00 70.69 300 ALA A O 1
ATOM 2447 N N . LYS A 1 301 ? -21.947 16.251 11.485 1.00 57.22 301 LYS A N 1
ATOM 2448 C CA . LYS A 1 301 ? -22.389 16.970 10.288 1.00 57.22 301 LYS A CA 1
ATOM 2449 C C . LYS A 1 301 ? -21.115 17.203 9.483 1.00 57.22 301 LYS A C 1
ATOM 2451 O O . LYS A 1 301 ? -20.154 17.698 10.071 1.00 57.22 301 LYS A O 1
ATOM 2456 N N . LEU A 1 302 ? -21.080 16.776 8.219 1.00 51.78 302 LEU A N 1
ATOM 2457 C CA . LEU A 1 302 ? -19.972 17.118 7.333 1.00 51.78 302 LEU A CA 1
ATOM 2458 C C . LEU A 1 302 ? -19.812 18.640 7.440 1.00 51.78 302 LEU A C 1
ATOM 2460 O O . LEU A 1 302 ? -20.797 19.339 7.183 1.00 51.78 302 LEU A O 1
ATOM 2464 N N . PRO A 1 303 ? -18.680 19.155 7.949 1.00 43.19 303 PRO A N 1
ATOM 2465 C CA . PRO A 1 303 ? -18.460 20.587 7.901 1.00 43.19 303 PRO A CA 1
ATOM 2466 C C . PRO A 1 303 ? -18.553 20.995 6.431 1.00 43.19 303 PRO A C 1
ATOM 2468 O O . PRO A 1 303 ? -18.067 20.267 5.560 1.00 43.19 303 PRO A O 1
ATOM 2471 N N . GLU A 1 304 ? -19.211 22.121 6.148 1.00 39.84 304 GLU A N 1
ATOM 2472 C CA . GLU A 1 304 ? -19.013 22.752 4.847 1.00 39.84 304 GLU A CA 1
ATOM 2473 C C . GLU A 1 304 ? -17.498 22.969 4.664 1.00 39.84 304 GLU A C 1
ATOM 2475 O O . GLU A 1 304 ? -16.799 23.179 5.663 1.00 39.84 304 GLU A O 1
ATOM 2480 N N . PRO A 1 305 ? -16.955 22.847 3.441 1.00 40.66 305 PRO A N 1
ATOM 2481 C CA . PRO A 1 305 ? -15.520 22.641 3.201 1.00 40.66 305 PRO A CA 1
ATOM 2482 C C . PRO A 1 305 ? -14.588 23.770 3.678 1.00 40.66 305 PRO A C 1
ATOM 2484 O O . PRO A 1 305 ? -13.376 23.668 3.506 1.00 40.66 305 PRO A O 1
ATOM 2487 N N . GLU A 1 306 ? -15.121 24.840 4.267 1.00 37.78 306 GLU A N 1
ATOM 2488 C CA . GLU A 1 306 ? -14.393 26.054 4.635 1.00 37.78 306 GLU A CA 1
ATOM 2489 C C . GLU A 1 306 ? -13.350 25.835 5.749 1.00 37.78 306 GLU A C 1
ATOM 2491 O O . GLU A 1 306 ? -12.353 26.552 5.802 1.00 37.78 306 GLU A O 1
ATOM 2496 N N . GLU A 1 307 ? -13.503 24.805 6.593 1.00 35.31 307 GLU A N 1
ATOM 2497 C CA . GLU A 1 307 ? -12.556 24.483 7.676 1.00 35.31 307 GLU A CA 1
ATOM 2498 C C . GLU A 1 307 ? -12.135 22.998 7.646 1.00 35.31 307 GLU A C 1
ATOM 2500 O O . GLU A 1 307 ? -12.395 22.209 8.559 1.00 35.31 307 GLU A O 1
ATOM 2505 N N . GLY A 1 308 ? -11.504 22.587 6.543 1.00 32.88 308 GLY A N 1
ATOM 2506 C CA . GLY A 1 308 ? -10.951 21.243 6.356 1.00 32.88 308 GLY A CA 1
ATOM 2507 C C . GLY A 1 308 ? -9.619 21.005 7.081 1.00 32.88 308 GLY A C 1
ATOM 2508 O O . GLY A 1 308 ? -8.827 21.911 7.321 1.00 32.88 308 GLY A O 1
ATOM 2509 N N . TYR A 1 309 ? -9.350 19.747 7.427 1.00 35.50 309 TYR A N 1
ATOM 2510 C CA . TYR A 1 309 ? -8.052 19.291 7.926 1.00 35.50 309 TYR A CA 1
ATOM 2511 C C . TYR A 1 309 ? -7.040 19.332 6.766 1.00 35.50 309 TYR A C 1
ATOM 2513 O O . TYR A 1 309 ? -7.135 18.525 5.845 1.00 35.50 309 TYR A O 1
ATOM 2521 N N . TYR A 1 310 ? -6.096 20.275 6.790 1.00 32.97 310 TYR A N 1
ATOM 2522 C CA . TYR A 1 310 ? -5.066 20.425 5.758 1.00 32.97 310 TYR A CA 1
ATOM 2523 C C . TYR A 1 310 ? -3.877 19.486 6.035 1.00 32.97 310 TYR A C 1
ATOM 2525 O O . TYR A 1 310 ? -2.951 19.846 6.757 1.00 32.97 310 TYR A O 1
ATOM 2533 N N . GLU A 1 311 ? -3.868 18.288 5.449 1.00 39.78 311 GLU A N 1
ATOM 2534 C CA . GLU A 1 311 ? -2.612 17.592 5.113 1.00 39.78 311 GLU A CA 1
ATOM 2535 C C . GLU A 1 311 ? -2.359 17.858 3.623 1.00 39.78 311 GLU A C 1
ATOM 2537 O O . GLU A 1 311 ? -2.720 17.073 2.753 1.00 39.78 311 GLU A O 1
ATOM 2542 N N . GLY A 1 312 ? -1.860 19.058 3.318 1.00 29.22 312 GLY A N 1
ATOM 2543 C CA . GLY A 1 312 ? -1.699 19.521 1.943 1.00 29.22 312 GLY A CA 1
ATOM 2544 C C . GLY A 1 312 ? -0.470 18.911 1.274 1.00 29.22 312 GLY A C 1
ATOM 2545 O O . GLY A 1 312 ? 0.658 19.215 1.655 1.00 29.22 312 GLY A O 1
ATOM 2546 N N . PHE A 1 313 ? -0.686 18.120 0.225 1.00 35.75 313 PHE A N 1
ATOM 2547 C CA . PHE A 1 313 ? 0.320 17.887 -0.809 1.00 35.75 313 PHE A CA 1
ATOM 2548 C C . PHE A 1 313 ? 0.236 19.038 -1.803 1.00 35.75 313 PHE A C 1
ATOM 2550 O O . PHE A 1 313 ? -0.842 19.328 -2.324 1.00 35.75 313 PHE A O 1
ATOM 2557 N N . ARG A 1 314 ? 1.361 19.705 -2.059 1.00 29.94 314 ARG A N 1
ATOM 2558 C CA . ARG A 1 314 ? 1.458 20.666 -3.154 1.00 29.94 314 ARG A CA 1
ATOM 2559 C C . ARG A 1 314 ? 1.752 19.872 -4.422 1.00 29.94 314 ARG A C 1
ATOM 2561 O O . ARG A 1 314 ? 2.851 19.342 -4.562 1.00 29.94 314 ARG A O 1
ATOM 2568 N N . LEU A 1 315 ? 0.774 19.753 -5.314 1.00 29.20 315 LEU A N 1
ATOM 2569 C CA . LEU A 1 315 ? 1.035 19.270 -6.667 1.00 29.20 315 LEU A CA 1
ATOM 2570 C C . LEU A 1 315 ? 1.688 20.426 -7.429 1.00 29.20 315 LEU A C 1
ATOM 2572 O O . LEU A 1 315 ? 1.020 21.385 -7.806 1.00 29.20 315 LEU A O 1
ATOM 2576 N N . GLU A 1 316 ? 3.008 20.378 -7.606 1.00 27.08 316 GLU A N 1
ATOM 2577 C CA . GLU A 1 316 ? 3.654 21.246 -8.590 1.00 27.08 316 GLU A CA 1
ATOM 2578 C C . GLU A 1 316 ? 3.214 20.764 -9.976 1.00 27.08 316 GLU A C 1
ATOM 2580 O O . GLU A 1 316 ? 3.608 19.692 -10.432 1.00 27.08 316 GLU A O 1
ATOM 2585 N N . MET A 1 317 ? 2.320 21.523 -10.614 1.00 25.14 317 MET A N 1
ATOM 2586 C CA . MET A 1 317 ? 1.961 21.301 -12.010 1.00 25.14 317 MET A CA 1
ATOM 2587 C C . MET A 1 317 ? 3.175 21.636 -12.885 1.00 25.14 317 MET A C 1
ATOM 2589 O O . MET A 1 317 ? 3.723 22.734 -12.773 1.00 25.14 317 MET A O 1
ATOM 2593 N N . ALA A 1 318 ? 3.596 20.670 -13.706 1.00 27.06 318 ALA A N 1
ATOM 2594 C CA . ALA A 1 318 ? 4.662 20.815 -14.697 1.00 27.06 318 ALA A CA 1
ATOM 2595 C C . ALA A 1 318 ? 4.227 21.652 -15.907 1.00 27.06 318 ALA A C 1
ATOM 2597 O O . ALA A 1 318 ? 3.040 21.546 -16.298 1.00 27.06 318 ALA A O 1
#

Radius of gyration: 22.52 Å; Cα contacts (8 Å, |Δi|>4): 440; chains: 1; bounding box: 49×48×66 Å

Solvent-accessible surface area (backbone atoms only — not comparable to full-atom values): 18245 Å² total; per-residue (Å²): 120,40,81,62,69,44,73,30,17,30,29,37,71,70,54,62,78,55,40,53,71,66,20,49,66,49,51,93,34,44,26,49,70,47,49,53,51,52,52,49,50,43,53,68,38,72,73,38,83,83,71,50,68,72,61,43,53,50,56,54,57,71,39,48,64,45,37,65,73,36,32,17,65,66,55,33,54,51,59,74,67,54,54,88,91,45,50,67,61,49,54,47,46,66,78,58,70,83,72,77,100,58,100,66,91,71,53,82,77,58,52,67,70,55,55,83,56,46,58,77,94,79,64,66,55,64,32,44,64,29,18,68,41,63,73,63,14,64,62,36,69,71,72,94,71,85,52,83,80,40,68,48,84,69,30,27,36,32,40,32,48,35,60,45,28,43,52,50,44,62,41,48,54,52,53,52,42,51,74,67,75,43,52,72,68,53,52,51,50,53,50,45,65,78,42,67,88,53,53,71,71,60,45,52,50,42,54,51,52,52,62,55,43,60,80,71,61,83,68,54,73,66,60,50,59,71,52,75,45,67,34,32,36,20,59,56,40,56,23,41,36,32,46,34,31,30,40,32,33,39,38,41,33,66,42,99,86,45,27,54,41,72,52,72,48,63,48,100,50,77,45,70,39,86,69,34,73,65,57,71,66,61,54,51,50,52,53,52,49,52,56,49,51,38,56,48,56,73,65,48,72,79,71,69,80,88,79,63,82,81,74,64,53,75,66,80,82,128

Mean predicted aligned error: 14.63 Å

Organism: NCBI:txid454

Secondary structure (DSSP, 8-state):
-EEEEEEEEEEESS-HHHHHHH-BPPP--B-HHHHHHHHHHIIIIISSSS--HHHHHHHHHHTHHHHHHHB-HHHHHHHHT--GGGHHHHHHHHHHTTSSS------TTTGGGGGGG---TTS-TTSEEEESSHHHHTT-SPPSS--TTEEEEEEEEEEEEEEEEEEHHHHHHHHHHHHTT--HHHHHHHHHHHTTTS-HHHHHHHHHHHHHHHHHH---HHHHHHT-S-EEEES-B-GGGEEEEEEEEEEEEE-TTSBEEEEEEE-S--EE-TT--S-HHHHHHHHHHHHHHHHHHHHS----GGG------B----

Sequence (318 aa):
MSPIGRICFRGDDRKPKTIFNTGFEKREVISERLFDKIKQIYKEHIQTQPFEPKKFIKAVEDIRELVASDASFDLVQEFSNLNEFVYEGWLAKILFSHKKNRLVVASDDEIKDIKKGIYSPFESHQLVSVSKRFKTAALFPIPSEVDEDFTRDNTYIYAVYLREGYDVHMQGVVSSLLNASTSKEEVVKAFKKANSHLSAKKLEHHIQNILHAEKISNMDIKEAMLMYIEEIVTKNISSEDIIAAVPIRRQFQLTNEGFLSGTFQLENDVQMNIDCELDKKTIKQVESFLKKEIKLNHKAKLPEPEEGYYEGFRLEMA

Nearest PDB structures (foldseek):
  3qm0-assembly1_A  TM=4.342E-01  e=9.600E+00  Saccharomyces cerevisiae
  3q33-assembly1_A  TM=4.693E-01  e=8.079E+00  Saccharomyces cerevisiae
  2yh6-assembly1_C  TM=3.901E-01  e=9.600E+00  Escherichia coli BL21(DE3)